Protein AF-A0A8T0GIS7-F1 (afdb_monomer_lite)

pLDDT: mean 73.02, std 17.86, range [32.06, 92.75]

Secondary structure (DSSP, 8-state):
--HHHHHHHHHT---SS-TTTSHHHHHHHHHHHHHHHHHHHHHHHHTT-THHHHHHHHHHHHHT-HHHHHTTS-HHHHHHHHHHHHHTTSS-HHHHHHHHHHHHTHHHHHHHHHHHH-TT--TTTT--SS---THHHHHHHHHHHHHHHHGGGG-S-HHHHHHHHHHHHHHHHHHHHTTS--------------HHHHHHHHHHHHHTTSS-HHHHHHHHHHHHHS----

Radius of gyration: 24.94 Å; chains: 1; bounding box: 73×34×62 Å

Structure (mmCIF, N/CA/C/O backbone):
data_AF-A0A8T0GIS7-F1
#
_entry.id   AF-A0A8T0GIS7-F1
#
loop_
_atom_site.group_PDB
_atom_site.id
_atom_site.type_symbol
_atom_site.label_atom_id
_atom_site.label_alt_id
_atom_site.label_comp_id
_atom_site.label_asym_id
_atom_site.label_entity_id
_atom_site.label_seq_id
_atom_site.pdbx_PDB_ins_code
_atom_site.Cartn_x
_atom_site.Cartn_y
_atom_site.Cartn_z
_atom_site.occupancy
_atom_site.B_iso_or_equiv
_atom_site.auth_seq_id
_atom_site.auth_comp_id
_atom_site.auth_asym_id
_atom_site.auth_atom_id
_atom_site.pdbx_PDB_model_num
ATOM 1 N N . MET A 1 1 ? -18.743 18.081 17.706 1.00 39.28 1 MET A N 1
ATOM 2 C CA . MET A 1 1 ? -18.556 17.901 19.165 1.00 39.28 1 MET A CA 1
ATOM 3 C C . MET A 1 1 ? -17.863 16.583 19.491 1.00 39.28 1 MET A C 1
ATOM 5 O O . MET A 1 1 ? -16.874 16.630 20.195 1.00 39.28 1 MET A O 1
ATOM 9 N N . LEU A 1 2 ? -18.280 15.437 18.939 1.00 45.34 2 LEU A N 1
ATOM 10 C CA . LEU A 1 2 ? -17.607 14.148 19.190 1.00 45.34 2 LEU A CA 1
ATOM 11 C C . LEU A 1 2 ? -16.234 13.984 18.500 1.00 45.34 2 LEU A C 1
ATOM 13 O O . LEU A 1 2 ? -15.362 13.344 19.073 1.00 45.34 2 LEU A O 1
ATOM 17 N N . SER A 1 3 ? -15.987 14.623 17.348 1.00 47.34 3 SER A N 1
ATOM 18 C CA . SER A 1 3 ? -14.642 14.677 16.734 1.00 47.34 3 SER A CA 1
ATOM 19 C C . SER A 1 3 ? -13.613 15.367 17.639 1.00 47.34 3 SER A C 1
ATOM 21 O O . SER A 1 3 ? -12.470 14.941 17.729 1.00 47.34 3 SER A O 1
ATOM 23 N N . LEU A 1 4 ? -14.035 16.383 18.401 1.00 50.00 4 LEU A N 1
ATOM 24 C CA . LEU A 1 4 ? -13.202 17.043 19.414 1.00 50.00 4 LEU A CA 1
ATOM 25 C C . LEU A 1 4 ? -12.969 16.175 20.659 1.00 50.00 4 LEU A C 1
ATOM 27 O O . LEU A 1 4 ? -12.029 16.443 21.396 1.00 50.00 4 LEU A O 1
ATOM 31 N N . VAL A 1 5 ? -13.802 15.156 20.895 1.00 54.91 5 VAL A N 1
ATOM 32 C CA . VAL A 1 5 ? -13.650 14.210 22.013 1.00 54.91 5 VAL A CA 1
ATOM 33 C C . VAL A 1 5 ? -12.774 13.027 21.609 1.00 54.91 5 VAL A C 1
ATOM 35 O O . VAL A 1 5 ? -11.975 12.571 22.414 1.00 54.91 5 VAL A O 1
ATOM 38 N N . LEU A 1 6 ? -12.875 12.547 20.368 1.00 55.28 6 LEU A N 1
ATOM 39 C CA . LEU A 1 6 ? -12.078 11.415 19.891 1.00 55.28 6 LEU A CA 1
ATOM 40 C C . LEU A 1 6 ? -10.635 11.810 19.578 1.00 55.28 6 LEU A C 1
ATOM 42 O O . LEU A 1 6 ? -9.723 11.072 19.926 1.00 55.28 6 LEU A O 1
ATOM 46 N N . ARG A 1 7 ? -10.393 12.993 19.006 1.00 54.97 7 ARG A N 1
ATOM 47 C CA . ARG A 1 7 ? -9.035 13.460 18.687 1.00 54.97 7 ARG A CA 1
ATOM 48 C C . ARG A 1 7 ? -8.057 13.432 19.880 1.00 54.97 7 ARG A C 1
ATOM 50 O O . ARG A 1 7 ? -6.960 12.905 19.708 1.00 54.97 7 ARG A O 1
ATOM 57 N N . PRO A 1 8 ? -8.416 13.918 21.088 1.00 54.00 8 PRO A N 1
ATOM 58 C CA . PRO A 1 8 ? -7.563 13.766 22.264 1.00 54.00 8 PRO A CA 1
ATOM 59 C C . PRO A 1 8 ? -7.497 12.320 22.770 1.00 54.00 8 PRO A C 1
ATOM 61 O O . PRO A 1 8 ? -6.468 11.949 23.307 1.00 54.00 8 PRO A O 1
ATOM 64 N N . GLN A 1 9 ? -8.519 11.481 22.567 1.00 55.81 9 GLN A N 1
ATOM 65 C CA . GLN A 1 9 ? -8.449 10.048 22.906 1.00 55.81 9 GLN A CA 1
ATOM 66 C C . GLN A 1 9 ? -7.512 9.269 21.976 1.00 55.81 9 GLN A C 1
ATOM 68 O O . GLN A 1 9 ? -6.970 8.252 22.373 1.00 55.81 9 GLN A O 1
ATOM 73 N N . PHE A 1 10 ? -7.287 9.737 20.750 1.00 54.12 10 PHE A N 1
ATOM 74 C CA . PHE A 1 10 ? -6.214 9.212 19.909 1.00 54.12 10 PHE A CA 1
ATOM 75 C C . PHE A 1 10 ? -4.863 9.806 20.344 1.00 54.12 10 PHE A C 1
ATOM 77 O O . PHE A 1 10 ? -3.939 9.069 20.659 1.00 54.12 10 PHE A O 1
ATOM 84 N N . SER A 1 11 ? -4.760 11.129 20.512 1.00 50.53 11 SER A N 1
ATOM 85 C CA . SER A 1 11 ? -3.494 11.803 20.848 1.00 50.53 11 SER A CA 1
ATOM 86 C C . SER A 1 11 ? -2.940 11.532 22.259 1.00 50.53 11 SER A C 1
ATOM 88 O O . SER A 1 11 ? -1.726 11.603 22.434 1.00 50.53 11 SER A O 1
ATOM 90 N N . GLN A 1 12 ? -3.780 11.263 23.265 1.00 43.78 12 GLN A N 1
ATOM 91 C CA . GLN A 1 12 ? -3.353 11.089 24.663 1.00 43.78 12 GLN A CA 1
ATOM 92 C C . GLN A 1 12 ? -3.083 9.647 25.064 1.00 43.78 12 GLN A C 1
ATOM 94 O O . GLN A 1 12 ? -2.554 9.420 26.153 1.00 43.78 12 GLN A O 1
ATOM 99 N N . VAL A 1 13 ? -3.403 8.669 24.220 1.00 47.00 13 VAL A N 1
ATOM 100 C CA . VAL A 1 13 ? -3.067 7.293 24.561 1.00 47.00 13 VAL A CA 1
ATOM 101 C C . VAL A 1 13 ? -1.612 7.054 24.178 1.00 47.00 13 VAL A C 1
ATOM 103 O O . VAL A 1 13 ? -1.274 6.553 23.106 1.00 47.00 13 VAL A O 1
ATOM 106 N N . GLN A 1 14 ? -0.727 7.432 25.099 1.00 38.38 14 GLN A N 1
ATOM 107 C CA . GLN A 1 14 ? 0.529 6.724 25.271 1.00 38.38 14 GLN A CA 1
ATOM 108 C C . GLN A 1 14 ? 0.148 5.289 25.649 1.00 38.38 14 GLN A C 1
ATOM 110 O O . GLN A 1 14 ? -0.092 4.984 26.813 1.00 38.38 14 GLN A O 1
ATOM 115 N N . PHE A 1 15 ? 0.002 4.419 24.642 1.00 47.41 15 PHE A N 1
ATOM 116 C CA . PHE A 1 15 ? -0.248 2.982 24.802 1.00 47.41 15 PHE A CA 1
ATOM 117 C C . PHE A 1 15 ? 1.016 2.294 25.330 1.00 47.41 15 PHE A C 1
ATOM 119 O O . PHE A 1 15 ? 1.561 1.375 24.728 1.00 47.41 15 PHE A O 1
ATOM 126 N N . THR A 1 16 ? 1.514 2.753 26.467 1.00 37.66 16 THR A N 1
ATOM 127 C CA . THR A 1 16 ? 2.411 1.977 27.298 1.00 37.66 16 THR A CA 1
ATOM 128 C C . THR A 1 16 ? 1.514 1.291 28.318 1.00 37.66 16 THR A C 1
ATOM 130 O O . THR A 1 16 ? 0.965 1.950 29.193 1.00 37.66 16 THR A O 1
ATOM 133 N N . THR A 1 17 ? 1.360 -0.028 28.194 1.00 39.03 17 THR A N 1
ATOM 134 C CA . THR A 1 17 ? 0.930 -0.981 29.246 1.00 39.03 17 THR A CA 1
ATOM 135 C C . THR A 1 17 ? -0.551 -1.331 29.490 1.00 39.03 17 THR A C 1
ATOM 137 O O . THR A 1 17 ? -0.779 -2.263 30.252 1.00 39.03 17 THR A O 1
ATOM 140 N N . GLU A 1 18 ? -1.553 -0.764 28.803 1.00 45.09 18 GLU A N 1
ATOM 141 C CA . GLU A 1 18 ? -2.972 -1.178 28.989 1.00 45.09 18 GLU A CA 1
ATOM 142 C C . GLU A 1 18 ? -3.661 -1.676 27.701 1.00 45.09 18 GLU A C 1
ATOM 144 O O . GLU A 1 18 ? -4.722 -1.204 27.291 1.00 45.09 18 GLU A O 1
ATOM 149 N N . GLU A 1 19 ? -3.051 -2.657 27.037 1.00 50.19 19 GLU A N 1
ATOM 150 C CA . GLU A 1 19 ? -3.545 -3.242 25.780 1.00 50.19 19 GLU A CA 1
ATOM 151 C C . GLU A 1 19 ? -4.910 -3.962 25.927 1.00 50.19 19 GLU A C 1
ATOM 153 O O . GLU A 1 19 ? -5.703 -3.993 24.984 1.00 50.19 19 GLU A O 1
ATOM 158 N N . GLU A 1 20 ? -5.243 -4.466 27.122 1.00 51.09 20 GLU A N 1
ATOM 159 C CA . GLU A 1 20 ? -6.499 -5.192 27.388 1.00 51.09 20 GLU A CA 1
ATOM 160 C C . GLU A 1 20 ? -7.691 -4.295 27.774 1.00 51.09 20 GLU A C 1
ATOM 162 O O . GLU A 1 20 ? -8.841 -4.671 27.539 1.00 51.09 20 GLU A O 1
ATOM 167 N N . ALA A 1 21 ? -7.463 -3.101 28.333 1.00 56.12 21 ALA A N 1
ATOM 168 C CA . ALA A 1 21 ? -8.540 -2.315 28.950 1.00 56.12 21 ALA A CA 1
ATOM 169 C C . ALA A 1 21 ? -9.390 -1.518 27.940 1.00 56.12 21 ALA A C 1
ATOM 171 O O . ALA A 1 21 ? -10.585 -1.302 28.156 1.00 56.12 21 ALA A O 1
ATOM 172 N N . ILE A 1 22 ? -8.802 -1.097 26.814 1.00 64.44 22 ILE A N 1
ATOM 173 C CA . ILE A 1 22 ? -9.449 -0.172 25.861 1.00 64.44 22 ILE A CA 1
ATOM 174 C C . ILE A 1 22 ? -10.103 -0.923 24.682 1.00 64.44 22 ILE A C 1
ATOM 176 O O . ILE A 1 22 ? -11.054 -0.432 24.069 1.00 64.44 22 ILE A O 1
ATOM 180 N N . ALA A 1 23 ? -9.681 -2.161 24.405 1.00 65.19 23 ALA A N 1
ATOM 181 C CA . ALA A 1 23 ? -10.292 -3.038 23.401 1.00 65.19 23 ALA A CA 1
ATOM 182 C C . ALA A 1 23 ? -11.835 -3.173 23.509 1.00 65.19 23 ALA A C 1
ATOM 184 O O . ALA A 1 23 ? -12.509 -3.041 22.479 1.00 65.19 23 ALA A O 1
ATOM 185 N N . PRO A 1 24 ? -12.445 -3.366 24.702 1.00 71.12 24 PRO A N 1
ATOM 186 C CA . PRO A 1 24 ? -13.903 -3.447 24.825 1.00 71.12 24 PRO A CA 1
ATOM 187 C C . PRO A 1 24 ? -14.622 -2.109 24.576 1.00 71.12 24 PRO A C 1
ATOM 189 O O . PRO A 1 24 ? -15.791 -2.098 24.187 1.00 71.12 24 PRO A O 1
ATOM 192 N N . LEU A 1 25 ? -13.950 -0.970 24.775 1.00 78.94 25 LEU A N 1
ATOM 193 C CA . LEU A 1 25 ? -14.522 0.345 24.468 1.00 78.94 25 LEU A CA 1
ATOM 194 C C . LEU A 1 25 ? -14.581 0.569 22.958 1.00 78.94 25 LEU A C 1
ATOM 196 O O . LEU A 1 25 ? -15.617 0.994 22.444 1.00 78.94 25 LEU A O 1
ATOM 200 N N . TRP A 1 26 ? -13.513 0.215 22.240 1.00 81.00 26 TRP A N 1
ATOM 201 C CA . TRP A 1 26 ? -13.490 0.286 20.781 1.00 81.00 26 TRP A CA 1
ATOM 202 C C . TRP A 1 26 ? -14.532 -0.630 20.148 1.00 81.00 26 TRP A C 1
ATOM 204 O O . TRP A 1 26 ? -15.218 -0.210 19.219 1.00 81.00 26 TRP A O 1
ATOM 214 N N . SER A 1 27 ? -14.701 -1.854 20.660 1.00 81.50 27 SER A N 1
ATOM 215 C CA . SER A 1 27 ? -15.695 -2.791 20.121 1.00 81.50 27 SER A CA 1
ATOM 216 C C . SER A 1 27 ? -17.122 -2.288 20.337 1.00 81.50 27 SER A C 1
ATOM 218 O O . SER A 1 27 ? -17.949 -2.346 19.423 1.00 81.50 27 SER A O 1
ATOM 220 N N . LYS A 1 28 ? -17.395 -1.688 21.500 1.00 81.94 28 LYS A N 1
ATOM 221 C CA . LYS A 1 28 ? -18.682 -1.054 21.786 1.00 81.94 28 LYS A CA 1
ATOM 222 C C . LYS A 1 28 ? -18.928 0.163 20.893 1.00 81.94 28 LYS A C 1
ATOM 224 O O . LYS A 1 28 ? -20.008 0.271 20.316 1.00 81.94 28 LYS A O 1
ATOM 229 N N . LEU A 1 29 ? -17.937 1.038 20.712 1.00 81.50 29 LEU A N 1
ATOM 230 C CA . LEU A 1 29 ? -18.031 2.191 19.808 1.00 81.50 29 LEU A CA 1
ATOM 231 C C . LEU A 1 29 ? -18.246 1.770 18.351 1.00 81.50 29 LEU A C 1
ATOM 233 O O . LEU A 1 29 ? -19.095 2.345 17.673 1.00 81.50 29 LEU A O 1
ATOM 237 N N . TRP A 1 30 ? -17.546 0.732 17.893 1.00 84.75 30 TRP A N 1
ATOM 238 C CA . TRP A 1 30 ? -17.736 0.171 16.558 1.00 84.75 30 TRP A CA 1
ATOM 239 C C . TRP A 1 30 ? -19.154 -0.376 16.368 1.00 84.75 30 TRP A C 1
ATOM 241 O O . TRP A 1 30 ? -19.790 -0.098 15.356 1.00 84.75 30 TRP A O 1
ATOM 251 N N . SER A 1 31 ? -19.685 -1.095 17.365 1.00 86.00 31 SER A N 1
ATOM 252 C CA . SER A 1 31 ? -21.057 -1.618 17.319 1.00 86.00 31 SER A CA 1
ATOM 253 C C . SER A 1 31 ? -22.130 -0.521 17.320 1.00 86.00 31 SER A C 1
ATOM 255 O O . SER A 1 31 ? -23.203 -0.713 16.757 1.00 86.00 31 SER A O 1
ATOM 257 N N . LEU A 1 32 ? -21.838 0.631 17.934 1.00 87.69 32 LEU A N 1
ATOM 258 C CA . LEU A 1 32 ? -22.745 1.777 18.001 1.00 87.69 32 LEU A CA 1
ATOM 259 C C . LEU A 1 32 ? -22.726 2.593 16.705 1.00 87.69 32 LEU A C 1
ATOM 261 O O . LEU A 1 32 ? -23.784 2.986 16.217 1.00 87.69 32 LEU A O 1
ATOM 265 N N . ASN A 1 33 ? -21.535 2.897 16.177 1.00 85.56 33 ASN A N 1
ATOM 266 C CA . ASN A 1 33 ? -21.384 3.700 14.967 1.00 85.56 33 ASN A CA 1
ATOM 267 C C . ASN A 1 33 ? -20.031 3.467 14.266 1.00 85.56 33 ASN A C 1
ATOM 269 O O . ASN A 1 33 ? -19.095 4.266 14.379 1.00 85.56 33 ASN A O 1
ATOM 273 N N . ALA A 1 34 ? -19.943 2.376 13.502 1.00 86.38 34 ALA A N 1
ATOM 274 C CA . ALA A 1 34 ? -18.757 2.031 12.720 1.00 86.38 34 ALA A CA 1
ATOM 275 C C . ALA A 1 34 ? -18.414 3.077 11.643 1.00 86.38 34 ALA A C 1
ATOM 277 O O . ALA A 1 34 ? -17.239 3.351 11.415 1.00 86.38 34 ALA A O 1
ATOM 278 N N . GLU A 1 35 ? -19.413 3.688 10.993 1.00 85.44 35 GLU A N 1
ATOM 279 C CA . GLU A 1 35 ? -19.177 4.703 9.953 1.00 85.44 35 GLU A CA 1
ATOM 280 C C . GLU A 1 35 ? -18.473 5.934 10.514 1.00 85.44 35 GLU A C 1
ATOM 282 O O . GLU A 1 35 ? -17.509 6.425 9.929 1.00 85.44 35 GLU A O 1
ATOM 287 N N . MET A 1 36 ? -18.898 6.397 11.689 1.00 82.62 36 MET A N 1
ATOM 288 C CA . MET A 1 36 ? -18.258 7.528 12.347 1.00 82.62 36 MET A CA 1
ATOM 289 C C . MET A 1 36 ? -16.814 7.215 12.745 1.00 82.62 36 MET A C 1
ATOM 291 O O . MET A 1 36 ? -15.935 8.050 12.529 1.00 82.62 36 MET A O 1
ATOM 295 N N . LEU A 1 37 ? -16.557 6.024 13.301 1.00 84.81 37 LEU A N 1
ATOM 296 C CA . LEU A 1 37 ? -15.200 5.650 13.696 1.00 84.81 37 LEU A CA 1
ATOM 297 C C . LEU A 1 37 ? -14.284 5.518 12.476 1.00 84.81 37 LEU A C 1
ATOM 299 O O . LEU A 1 37 ? -13.167 6.025 12.509 1.00 84.81 37 LEU A O 1
ATOM 303 N N . LYS A 1 38 ? -14.772 4.915 11.382 1.00 86.75 38 LYS A N 1
ATOM 304 C CA . LYS A 1 38 ? -14.048 4.870 10.105 1.00 86.75 38 LYS A CA 1
ATOM 305 C C . LYS A 1 38 ? -13.705 6.271 9.620 1.00 86.75 38 LYS A C 1
ATOM 307 O O . LYS A 1 38 ? -12.540 6.544 9.361 1.00 86.75 38 LYS A O 1
ATOM 312 N N . MET A 1 39 ? -14.686 7.169 9.548 1.00 85.69 39 MET A N 1
ATOM 313 C CA . MET A 1 39 ? -14.460 8.546 9.102 1.00 85.69 39 MET A CA 1
ATOM 314 C C . MET A 1 39 ? -13.411 9.268 9.954 1.00 85.69 39 MET A C 1
ATOM 316 O O . MET A 1 39 ? -12.551 9.948 9.400 1.00 85.69 39 MET A O 1
ATOM 320 N N . GLU A 1 40 ? -13.435 9.094 11.278 1.00 84.19 40 GLU A N 1
ATOM 321 C CA . GLU A 1 40 ? -12.431 9.696 12.162 1.00 84.19 40 GLU A CA 1
ATOM 322 C C . GLU A 1 40 ? -11.042 9.078 11.950 1.00 84.19 40 GLU A C 1
ATOM 324 O O . GLU A 1 40 ? -10.063 9.811 11.849 1.00 84.19 40 GLU A O 1
ATOM 329 N N . MET A 1 41 ? -10.945 7.753 11.790 1.00 85.44 41 MET A N 1
ATOM 330 C CA . MET A 1 41 ? -9.690 7.073 11.448 1.00 85.44 41 MET A CA 1
ATOM 331 C C . MET A 1 41 ? -9.106 7.590 10.128 1.00 85.44 41 MET A C 1
ATOM 333 O O . MET A 1 41 ? -7.920 7.908 10.066 1.00 85.44 41 MET A O 1
ATOM 337 N N . VAL A 1 42 ? -9.931 7.724 9.083 1.00 86.81 42 VAL A N 1
ATOM 338 C CA . VAL A 1 42 ? -9.497 8.279 7.791 1.00 86.81 42 VAL A CA 1
ATOM 339 C C . VAL A 1 42 ? -9.055 9.735 7.947 1.00 86.81 42 VAL A C 1
ATOM 341 O O . VAL A 1 42 ? -8.024 10.120 7.396 1.00 86.81 42 VAL A O 1
ATOM 344 N N . ASN A 1 43 ? -9.790 10.542 8.713 1.00 86.50 43 ASN A N 1
ATOM 345 C CA . ASN A 1 43 ? -9.454 11.942 8.969 1.00 86.50 43 ASN A CA 1
ATOM 346 C C . ASN A 1 43 ? -8.116 12.085 9.713 1.00 86.50 43 ASN A C 1
ATOM 348 O O . ASN A 1 43 ? -7.290 12.918 9.345 1.00 86.50 43 ASN A O 1
ATOM 352 N N . LEU A 1 44 ? -7.867 11.235 10.712 1.00 83.94 44 LEU A N 1
ATOM 353 C CA . LEU A 1 44 ? -6.604 11.195 11.447 1.00 83.94 44 LEU A CA 1
ATOM 354 C C . LEU A 1 44 ? -5.435 10.777 10.553 1.00 83.94 44 LEU A C 1
ATOM 356 O O . LEU A 1 44 ? -4.411 11.447 10.570 1.00 83.94 44 LEU A O 1
ATOM 360 N N . LEU A 1 45 ? -5.598 9.747 9.720 1.00 84.31 45 LEU A N 1
ATOM 361 C CA . LEU A 1 45 ? -4.561 9.310 8.772 1.00 84.31 45 LEU A CA 1
ATOM 362 C C . LEU A 1 45 ? -4.303 10.322 7.646 1.00 84.31 45 LEU A C 1
ATOM 364 O O . LEU A 1 45 ? -3.219 10.346 7.060 1.00 84.31 45 LEU A O 1
ATOM 368 N N . SER A 1 46 ? -5.308 11.142 7.331 1.00 84.44 46 SER A N 1
ATOM 369 C CA . SER A 1 46 ? -5.201 12.232 6.355 1.00 84.44 46 SER A CA 1
ATOM 370 C C . SER A 1 46 ? -4.572 13.487 6.956 1.00 84.44 46 SER A C 1
ATOM 372 O O . SER A 1 46 ? -3.969 14.282 6.235 1.00 84.44 46 SER A O 1
ATOM 374 N N . SER A 1 47 ? -4.691 13.680 8.272 1.00 76.38 47 SER A N 1
ATOM 375 C CA . SER A 1 47 ? -3.861 14.644 8.978 1.00 76.38 47 SER A CA 1
ATOM 376 C C . SER A 1 47 ? -2.433 14.111 8.936 1.00 76.38 47 SER A C 1
ATOM 378 O O . SER A 1 47 ? -2.207 12.941 9.216 1.00 76.38 47 SER A O 1
ATOM 380 N N . ASN A 1 48 ? -1.465 14.925 8.524 1.00 69.31 48 ASN A N 1
ATOM 381 C CA . ASN A 1 48 ? -0.071 14.513 8.304 1.00 69.31 48 ASN A CA 1
ATOM 382 C C . ASN A 1 48 ? 0.675 14.142 9.616 1.00 69.31 48 ASN A C 1
ATOM 384 O O . ASN A 1 48 ? 1.891 14.286 9.714 1.00 69.31 48 ASN A O 1
ATOM 388 N N . ASP A 1 49 ? -0.073 13.729 10.641 1.00 75.12 49 ASP A N 1
ATOM 389 C CA . ASP A 1 49 ? 0.371 13.216 11.921 1.00 75.12 49 ASP A CA 1
ATOM 390 C C . ASP A 1 49 ? 0.802 11.759 11.756 1.00 75.12 49 ASP A C 1
ATOM 392 O O . ASP A 1 49 ? 0.006 10.851 11.511 1.00 75.12 49 ASP A O 1
ATOM 396 N N . ARG A 1 50 ? 2.104 11.536 11.899 1.00 71.12 50 ARG A N 1
ATOM 397 C CA . ARG A 1 50 ? 2.694 10.208 11.757 1.00 71.12 50 ARG A CA 1
ATOM 398 C C . ARG A 1 50 ? 2.204 9.260 12.858 1.00 71.12 50 ARG A C 1
ATOM 400 O O . ARG A 1 50 ? 1.982 8.083 12.583 1.00 71.12 50 ARG A O 1
ATOM 407 N N . SER A 1 51 ? 1.952 9.767 14.071 1.00 74.56 51 SER A N 1
ATOM 408 C CA . SER A 1 51 ? 1.580 8.942 15.233 1.00 74.56 51 SER A CA 1
ATOM 409 C C . SER A 1 51 ? 0.213 8.274 15.063 1.00 74.56 51 SER A C 1
ATOM 411 O O . SER A 1 51 ? -0.014 7.168 15.568 1.00 74.56 51 SER A O 1
ATOM 413 N N . ALA A 1 52 ? -0.650 8.877 14.239 1.00 80.06 52 ALA A N 1
ATOM 414 C CA . ALA A 1 52 ? -1.965 8.355 13.898 1.00 80.06 52 ALA A CA 1
ATOM 415 C C . ALA A 1 52 ? -1.904 6.972 13.227 1.00 80.06 52 ALA A C 1
ATOM 417 O O . ALA A 1 52 ? -2.760 6.130 13.496 1.00 80.06 52 ALA A O 1
ATOM 418 N N . TYR A 1 53 ? -0.883 6.687 12.407 1.00 82.12 53 TYR A N 1
ATOM 419 C CA . TYR A 1 53 ? -0.756 5.397 11.711 1.00 82.12 53 TYR A CA 1
ATOM 420 C C . TYR A 1 53 ? -0.619 4.232 12.696 1.00 82.12 53 TYR A C 1
ATOM 422 O O . TYR A 1 53 ? -1.286 3.207 12.549 1.00 82.12 53 TYR A O 1
ATOM 430 N N . GLY A 1 54 ? 0.202 4.400 13.736 1.00 80.69 54 GLY A N 1
ATOM 431 C CA . GLY A 1 54 ? 0.390 3.382 14.769 1.00 80.69 54 GLY A CA 1
ATOM 432 C C . GLY A 1 54 ? -0.871 3.147 15.599 1.00 80.69 54 GLY A C 1
ATOM 433 O O . GLY A 1 54 ? -1.265 1.998 15.801 1.00 80.69 54 GLY A O 1
ATOM 434 N N . GLN A 1 55 ? -1.521 4.230 16.024 1.00 80.56 55 GLN A N 1
ATOM 435 C CA . GLN A 1 55 ? -2.719 4.181 16.862 1.00 80.56 55 GLN A CA 1
ATOM 436 C C . GLN A 1 55 ? -3.911 3.573 16.120 1.00 80.56 55 GLN A C 1
ATOM 438 O O . GLN A 1 55 ? -4.564 2.656 16.619 1.00 80.56 55 GLN A O 1
ATOM 443 N N . VAL A 1 56 ? -4.172 4.032 14.893 1.00 84.81 56 VAL A N 1
ATOM 444 C CA . VAL A 1 56 ? -5.273 3.514 14.072 1.00 84.81 56 VAL A CA 1
ATOM 445 C C . VAL A 1 56 ? -5.049 2.038 13.746 1.00 84.81 56 VAL A C 1
ATOM 447 O O . VAL A 1 56 ? -5.989 1.248 13.824 1.00 84.81 56 VAL A O 1
ATOM 450 N N . LEU A 1 57 ? -3.808 1.626 13.465 1.00 84.69 57 LEU A N 1
ATOM 451 C CA . LEU A 1 57 ? -3.484 0.219 13.231 1.00 84.69 57 LEU A CA 1
ATOM 452 C C . LEU A 1 57 ? -3.773 -0.660 14.455 1.00 84.69 57 LEU A C 1
ATOM 454 O O . LEU A 1 57 ? -4.320 -1.752 14.299 1.00 84.69 57 LEU A O 1
ATOM 458 N N . GLN A 1 58 ? -3.461 -0.189 15.663 1.00 81.00 58 GLN A N 1
ATOM 459 C CA . GLN A 1 58 ? -3.760 -0.918 16.897 1.00 81.00 58 GLN A CA 1
ATOM 460 C C . GLN A 1 58 ? -5.269 -1.126 17.082 1.00 81.00 58 GLN A C 1
ATOM 462 O O . GLN A 1 58 ? -5.711 -2.249 17.334 1.00 81.00 58 GLN A O 1
ATOM 467 N N . VAL A 1 59 ? -6.073 -0.079 16.873 1.00 83.25 59 VAL A N 1
ATOM 468 C CA . VAL A 1 59 ? -7.539 -0.183 16.951 1.00 83.25 59 VAL A CA 1
ATOM 469 C C . VAL A 1 59 ? -8.076 -1.140 15.879 1.00 83.25 59 VAL A C 1
ATOM 471 O O . VAL A 1 59 ? -8.882 -2.022 16.181 1.00 83.25 59 VAL A O 1
ATOM 474 N N . CYS A 1 60 ? -7.584 -1.043 14.640 1.00 86.19 60 CYS A N 1
ATOM 475 C CA . CYS A 1 60 ? -7.966 -1.940 13.546 1.00 86.19 60 CYS A CA 1
ATOM 476 C C . CYS A 1 60 ? -7.651 -3.415 13.837 1.00 86.19 60 CYS A C 1
ATOM 478 O O . CYS A 1 60 ? -8.450 -4.282 13.472 1.00 86.19 60 CYS A O 1
ATOM 480 N N . ARG A 1 61 ? -6.520 -3.711 14.497 1.00 82.56 61 ARG A N 1
ATOM 481 C CA . ARG A 1 61 ? -6.150 -5.070 14.930 1.00 82.56 61 ARG A CA 1
ATOM 482 C C . ARG A 1 61 ? -7.101 -5.603 15.993 1.00 82.56 61 ARG A C 1
ATOM 484 O O . ARG A 1 61 ? -7.629 -6.699 15.821 1.00 82.56 61 ARG A O 1
ATOM 491 N N . GLY A 1 62 ? -7.352 -4.820 17.046 1.00 80.06 62 GLY A N 1
ATOM 492 C CA . GLY A 1 62 ? -8.252 -5.214 18.136 1.00 80.06 62 GLY A CA 1
ATOM 493 C C . GLY A 1 62 ? -9.674 -5.500 17.647 1.00 80.06 62 GLY A C 1
ATOM 494 O O . GLY A 1 62 ? -10.320 -6.439 18.103 1.00 80.06 62 GLY A O 1
ATOM 495 N N . LEU A 1 63 ? -10.136 -4.737 16.655 1.00 82.50 63 LEU A N 1
ATOM 496 C CA . LEU A 1 63 ? -11.455 -4.902 16.047 1.00 82.50 63 LEU A CA 1
ATOM 497 C C . LEU A 1 63 ? -11.498 -5.929 14.903 1.00 82.50 63 LEU A C 1
ATOM 499 O O . LEU A 1 63 ? -12.586 -6.340 14.510 1.00 82.50 63 LEU A O 1
ATOM 503 N N . LYS A 1 64 ? -10.346 -6.348 14.360 1.00 85.00 64 LYS A N 1
ATOM 504 C CA . LYS A 1 64 ? -10.228 -7.168 13.135 1.00 85.00 64 LYS A CA 1
ATOM 505 C C . LYS A 1 64 ? -10.931 -6.549 11.914 1.00 85.00 64 LYS A C 1
ATOM 507 O O . LYS A 1 64 ? -11.488 -7.259 11.082 1.00 85.00 64 LYS A O 1
ATOM 512 N N . VAL A 1 65 ? -10.882 -5.221 11.788 1.00 86.94 65 VAL A N 1
ATOM 513 C CA . VAL A 1 65 ? -11.568 -4.447 10.724 1.00 86.94 65 VAL A CA 1
ATOM 514 C C . VAL A 1 65 ? -10.609 -3.772 9.745 1.00 86.94 65 VAL A C 1
ATOM 516 O O . VAL A 1 65 ? -11.027 -2.919 8.967 1.00 86.94 65 VAL A O 1
ATOM 519 N N . LEU A 1 66 ? -9.326 -4.150 9.760 1.00 87.81 66 LEU A N 1
ATOM 520 C CA . LEU A 1 66 ? -8.276 -3.516 8.954 1.00 87.81 66 LEU A CA 1
ATOM 521 C C . LEU A 1 66 ? -8.652 -3.397 7.467 1.00 87.81 66 LEU A C 1
ATOM 523 O O . LEU A 1 66 ? -8.567 -2.311 6.902 1.00 87.81 66 LEU A O 1
ATOM 527 N N . HIS A 1 67 ? -9.129 -4.485 6.859 1.00 88.00 67 HIS A N 1
ATOM 528 C CA . HIS A 1 67 ? -9.525 -4.499 5.447 1.00 88.00 67 HIS A CA 1
ATOM 529 C C . HIS A 1 67 ? -10.752 -3.616 5.171 1.00 88.00 67 HIS A C 1
ATOM 531 O O . HIS A 1 67 ? -10.810 -2.909 4.169 1.00 88.00 67 HIS A O 1
ATOM 537 N N . THR A 1 68 ? -11.728 -3.608 6.082 1.00 87.06 68 THR A N 1
ATOM 538 C CA . THR A 1 68 ? -12.920 -2.750 5.986 1.00 87.06 68 THR A CA 1
ATOM 539 C C . THR A 1 68 ? -12.545 -1.272 6.018 1.00 87.06 68 THR A C 1
ATOM 541 O O . THR A 1 68 ? -13.138 -0.457 5.316 1.00 87.06 68 THR A O 1
ATOM 544 N N . VAL A 1 69 ? -11.560 -0.931 6.847 1.00 87.38 69 VAL A N 1
ATOM 545 C CA . VAL A 1 69 ? -11.050 0.427 7.011 1.00 87.38 69 VAL A CA 1
ATOM 546 C C . VAL A 1 69 ? -10.240 0.845 5.777 1.00 87.38 69 VAL A C 1
ATOM 548 O O . VAL A 1 69 ? -10.505 1.917 5.236 1.00 87.38 69 VAL A O 1
ATOM 551 N N . LEU A 1 70 ? -9.358 -0.019 5.258 1.00 88.94 70 LEU A N 1
ATOM 552 C CA . LEU A 1 70 ? -8.596 0.219 4.020 1.00 88.94 70 LEU A CA 1
ATOM 553 C C . LEU A 1 70 ? -9.502 0.500 2.814 1.00 88.94 70 LEU A C 1
ATOM 555 O O . LEU A 1 70 ? -9.306 1.499 2.128 1.00 88.94 70 LEU A O 1
ATOM 559 N N . ASN A 1 71 ? -10.548 -0.305 2.620 1.00 87.31 71 ASN A N 1
ATOM 560 C CA . ASN A 1 71 ? -11.480 -0.157 1.494 1.00 87.31 71 ASN A CA 1
ATOM 561 C C . ASN A 1 71 ? -12.311 1.137 1.536 1.00 87.31 71 ASN A C 1
ATOM 563 O O . ASN A 1 71 ? -12.957 1.492 0.555 1.00 87.31 71 ASN A O 1
ATOM 567 N N . SER A 1 72 ? -12.354 1.820 2.683 1.00 84.44 72 SER A N 1
ATOM 568 C CA . SER A 1 72 ? -13.093 3.078 2.850 1.00 84.44 72 SER A CA 1
ATOM 569 C C . SER A 1 72 ? -12.237 4.326 2.618 1.00 84.44 72 SER A C 1
ATOM 571 O O . SER A 1 72 ? -12.748 5.445 2.660 1.00 84.44 72 SER A O 1
ATOM 573 N N . MET A 1 73 ? -10.933 4.152 2.390 1.00 86.94 73 MET A N 1
ATOM 574 C CA . MET A 1 73 ? -9.975 5.245 2.266 1.00 86.94 73 MET A CA 1
ATOM 575 C C . MET A 1 73 ? -9.733 5.648 0.809 1.00 86.94 73 MET A C 1
ATOM 577 O O . MET A 1 73 ? -9.767 4.809 -0.088 1.00 86.94 73 MET A O 1
ATOM 581 N N . PRO A 1 74 ? -9.366 6.917 0.559 1.00 88.06 74 PRO A N 1
ATOM 582 C CA . PRO A 1 74 ? -8.745 7.302 -0.702 1.00 88.06 74 PRO A CA 1
ATOM 583 C C . PRO A 1 74 ? -7.458 6.501 -0.944 1.00 88.06 74 PRO A C 1
ATOM 585 O O . PRO A 1 74 ? -6.649 6.343 -0.026 1.00 88.06 74 PRO A O 1
ATOM 588 N N . SER A 1 75 ? -7.221 6.073 -2.187 1.00 88.19 75 SER A N 1
ATOM 589 C CA . SER A 1 75 ? -6.143 5.141 -2.561 1.00 88.19 75 SER A CA 1
ATOM 590 C C . SER A 1 75 ? -4.761 5.518 -2.023 1.00 88.19 75 SER A C 1
ATOM 592 O O . SER A 1 75 ? -4.017 4.655 -1.571 1.00 88.19 75 SER A O 1
ATOM 594 N N . LYS A 1 76 ? -4.415 6.813 -2.012 1.00 88.00 76 LYS A N 1
ATOM 595 C CA . LYS A 1 76 ? -3.119 7.285 -1.500 1.00 88.00 76 LYS A CA 1
ATOM 596 C C . LYS A 1 76 ? -2.970 7.072 0.010 1.00 88.00 76 LYS A C 1
ATOM 598 O O . LYS A 1 76 ? -1.911 6.649 0.461 1.00 88.00 76 LYS A O 1
ATOM 603 N N . VAL A 1 77 ? -4.018 7.356 0.786 1.00 87.31 77 VAL A N 1
ATOM 604 C CA . VAL A 1 77 ? -4.021 7.164 2.247 1.00 87.31 77 VAL A CA 1
ATOM 605 C C . VAL A 1 77 ? -4.066 5.673 2.5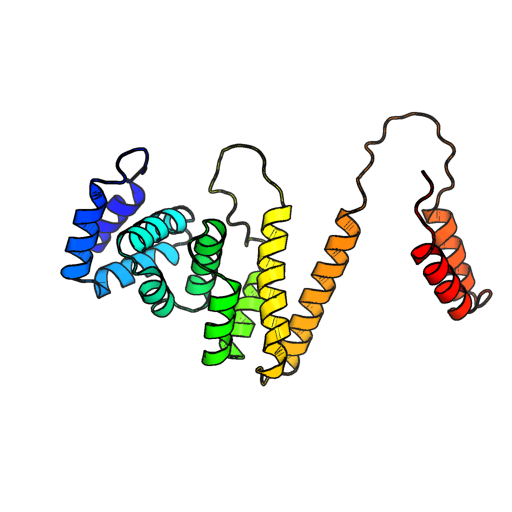74 1.00 87.31 77 VAL A C 1
ATOM 607 O O . VAL A 1 77 ? -3.299 5.214 3.418 1.00 87.31 77 VAL A O 1
ATOM 610 N N . ALA A 1 78 ? -4.890 4.914 1.842 1.00 90.94 78 ALA A N 1
ATOM 611 C CA . ALA A 1 78 ? -4.971 3.461 1.953 1.00 90.94 78 ALA A CA 1
ATOM 612 C C . ALA A 1 78 ? -3.600 2.810 1.734 1.00 90.94 78 ALA A C 1
ATOM 614 O O . ALA A 1 78 ? -3.163 2.014 2.556 1.00 90.94 78 ALA A O 1
ATOM 615 N N . LEU A 1 79 ? -2.881 3.212 0.681 1.00 90.38 79 LEU A N 1
ATOM 616 C CA . LEU A 1 79 ? -1.558 2.686 0.355 1.00 90.38 79 LEU A CA 1
ATOM 617 C C . LEU A 1 79 ? -0.520 3.000 1.445 1.00 90.38 79 LEU A C 1
ATOM 619 O O . LEU A 1 79 ? 0.193 2.100 1.888 1.00 90.38 79 LEU A O 1
ATOM 623 N N . LYS A 1 80 ? -0.466 4.248 1.938 1.00 87.81 80 LYS A N 1
ATOM 624 C CA . LYS A 1 80 ? 0.429 4.626 3.052 1.00 87.81 80 LYS A CA 1
ATOM 625 C C . LYS A 1 80 ? 0.134 3.805 4.312 1.00 87.81 80 LYS A C 1
ATOM 627 O O . LYS A 1 80 ? 1.052 3.334 4.984 1.00 87.81 80 LYS A O 1
ATOM 632 N N . PHE A 1 81 ? -1.145 3.595 4.615 1.00 88.06 81 PHE A N 1
ATOM 633 C CA . PHE A 1 81 ? -1.568 2.814 5.772 1.00 88.06 81 PHE A CA 1
ATOM 634 C C . PHE A 1 81 ? -1.303 1.310 5.600 1.00 88.06 81 PHE A C 1
ATOM 636 O O . PHE A 1 81 ? -0.816 0.674 6.533 1.00 88.06 81 PHE A O 1
ATOM 643 N N . ALA A 1 82 ? -1.530 0.751 4.409 1.00 89.44 82 ALA A N 1
ATOM 644 C CA . ALA A 1 82 ? -1.238 -0.640 4.067 1.00 89.44 82 ALA A CA 1
ATOM 645 C C . ALA A 1 82 ? 0.256 -0.958 4.201 1.00 89.44 82 ALA A C 1
ATOM 647 O O . ALA A 1 82 ? 0.621 -1.978 4.786 1.00 89.44 82 ALA A O 1
ATOM 648 N N . VAL A 1 83 ? 1.127 -0.053 3.747 1.00 87.19 83 VAL A N 1
ATOM 649 C CA . VAL A 1 83 ? 2.575 -0.184 3.947 1.00 87.19 83 VAL A CA 1
ATOM 650 C C . VAL A 1 83 ? 2.931 -0.184 5.435 1.00 87.19 83 VAL A C 1
ATOM 652 O O . VAL A 1 83 ? 3.660 -1.065 5.892 1.00 87.19 83 VAL A O 1
ATOM 655 N N . SER A 1 84 ? 2.382 0.755 6.214 1.00 83.25 84 SER A N 1
ATOM 656 C CA . SER A 1 84 ? 2.597 0.793 7.667 1.00 83.25 84 SER A CA 1
ATOM 657 C C . SER A 1 84 ? 2.130 -0.505 8.345 1.00 83.25 84 SER A C 1
ATOM 659 O O . SER A 1 84 ? 2.837 -1.070 9.181 1.00 83.25 84 SER A O 1
ATOM 661 N N . ALA A 1 85 ? 0.976 -1.038 7.934 1.00 84.94 85 ALA A N 1
ATOM 662 C CA . ALA A 1 85 ? 0.448 -2.308 8.419 1.00 84.94 85 ALA A CA 1
ATOM 663 C C . ALA A 1 85 ? 1.338 -3.504 8.043 1.00 84.94 85 ALA A C 1
ATOM 665 O O . ALA A 1 85 ? 1.522 -4.402 8.868 1.00 84.94 85 ALA A O 1
ATOM 666 N N . SER A 1 86 ? 1.914 -3.503 6.838 1.00 86.38 86 SER A N 1
ATOM 667 C CA . SER A 1 86 ? 2.833 -4.542 6.365 1.00 86.38 86 SER A CA 1
ATOM 668 C C . SER A 1 86 ? 4.139 -4.558 7.150 1.00 86.38 86 SER A C 1
ATOM 670 O O . SER A 1 86 ? 4.565 -5.628 7.576 1.00 86.38 86 SER A O 1
ATOM 672 N N . ARG A 1 87 ? 4.737 -3.387 7.426 1.00 79.50 87 ARG A N 1
ATOM 673 C CA . ARG A 1 87 ? 5.956 -3.283 8.257 1.00 79.50 87 ARG A CA 1
ATOM 674 C C . ARG A 1 87 ? 5.766 -3.912 9.630 1.00 79.50 87 ARG A C 1
ATOM 676 O O . ARG A 1 87 ? 6.660 -4.569 10.143 1.00 79.50 87 ARG A O 1
ATOM 683 N N . LYS A 1 88 ? 4.576 -3.747 10.214 1.00 78.06 88 LYS A N 1
ATOM 684 C CA . LYS A 1 88 ? 4.239 -4.337 11.514 1.00 78.06 88 LYS A CA 1
ATOM 685 C C . LYS A 1 88 ? 3.637 -5.751 11.422 1.00 78.06 88 LYS A C 1
ATOM 687 O O . LYS A 1 88 ? 3.041 -6.203 12.401 1.00 78.06 88 LYS A O 1
ATOM 692 N N . GLY A 1 89 ? 3.709 -6.419 10.265 1.00 80.12 89 GLY A N 1
ATOM 693 C CA . GLY A 1 89 ? 3.271 -7.808 10.069 1.00 80.12 89 GLY A CA 1
ATOM 694 C C . GLY A 1 89 ? 1.754 -8.044 10.109 1.00 80.12 89 GLY A C 1
ATOM 695 O O . GLY A 1 89 ? 1.312 -9.150 10.399 1.00 80.12 89 GLY A O 1
ATOM 696 N N . SER A 1 90 ? 0.926 -7.018 9.879 1.00 79.94 90 SER A N 1
ATOM 697 C CA . SER A 1 90 ? -0.550 -7.124 9.944 1.00 79.94 90 SER A CA 1
ATOM 698 C C . SER A 1 90 ? -1.247 -7.326 8.614 1.00 79.94 90 SER A C 1
ATOM 700 O O . SER A 1 90 ? -2.442 -7.614 8.595 1.00 79.94 90 SER A O 1
ATOM 702 N N . LEU A 1 91 ? -0.530 -7.120 7.517 1.00 86.56 91 LEU A N 1
ATOM 703 C CA . LEU A 1 91 ? -1.066 -7.186 6.170 1.00 86.56 91 LEU A CA 1
ATOM 704 C C . LEU A 1 91 ? 0.000 -7.783 5.257 1.00 86.56 91 LEU A C 1
ATOM 706 O O . LEU A 1 91 ? 1.167 -7.419 5.363 1.00 86.56 91 LEU A O 1
ATOM 710 N N . ASN A 1 92 ? -0.402 -8.671 4.352 1.00 88.00 92 ASN A N 1
ATOM 711 C CA . ASN A 1 92 ? 0.450 -9.063 3.237 1.00 88.00 92 ASN A CA 1
ATOM 712 C C . ASN A 1 92 ? 0.303 -8.002 2.137 1.00 88.00 92 ASN A C 1
ATOM 714 O O . ASN A 1 92 ? -0.720 -7.970 1.449 1.00 88.00 92 ASN A O 1
ATOM 718 N N . LEU A 1 93 ? 1.299 -7.119 2.021 1.00 87.62 93 LEU A N 1
ATOM 719 C CA . LEU A 1 93 ? 1.261 -6.001 1.081 1.00 87.62 93 LEU A CA 1
ATOM 720 C C . LEU A 1 93 ? 1.173 -6.467 -0.372 1.00 87.62 93 LEU A C 1
ATOM 722 O O . LEU A 1 93 ? 0.377 -5.907 -1.113 1.00 87.62 93 LEU A O 1
ATOM 726 N N . GLU A 1 94 ? 1.941 -7.485 -0.772 1.00 88.94 94 GLU A N 1
ATOM 727 C CA . GLU A 1 94 ? 1.951 -7.953 -2.163 1.00 88.94 94 GLU A CA 1
ATOM 728 C C . GLU A 1 94 ? 0.559 -8.421 -2.587 1.00 88.94 94 GLU A C 1
ATOM 730 O O . GLU A 1 94 ? 0.018 -7.946 -3.583 1.00 88.94 94 GLU A O 1
ATOM 735 N N . LYS A 1 95 ? -0.069 -9.267 -1.763 1.00 90.62 95 LYS A N 1
ATOM 736 C CA . LYS A 1 95 ? -1.409 -9.781 -2.046 1.00 90.62 95 LYS A CA 1
ATOM 737 C C . LYS A 1 95 ? -2.459 -8.666 -2.096 1.00 90.62 95 LYS A C 1
ATOM 739 O O . LYS A 1 95 ? -3.299 -8.651 -2.989 1.00 90.62 95 LYS A O 1
ATOM 744 N N . TRP A 1 96 ? -2.413 -7.729 -1.148 1.00 92.75 96 TRP A N 1
ATOM 745 C CA . TRP A 1 96 ? -3.355 -6.608 -1.118 1.00 92.75 96 TRP A CA 1
ATOM 746 C C . TRP A 1 96 ? -3.179 -5.678 -2.331 1.00 92.75 96 TRP A C 1
ATOM 748 O O . TRP A 1 96 ? -4.162 -5.248 -2.927 1.00 92.75 96 TRP A O 1
ATOM 758 N N . LEU A 1 97 ? -1.936 -5.412 -2.746 1.00 91.19 97 LEU A N 1
ATOM 759 C CA . LEU A 1 97 ? -1.646 -4.631 -3.950 1.00 91.19 97 LEU A CA 1
ATOM 760 C C . LEU A 1 97 ? -2.154 -5.321 -5.218 1.00 91.19 97 LEU A C 1
ATOM 762 O O . LEU A 1 97 ? -2.722 -4.651 -6.075 1.00 91.19 97 LEU A O 1
ATOM 766 N N . GLU A 1 98 ? -1.967 -6.636 -5.351 1.00 90.69 98 GLU A N 1
ATOM 767 C CA . GLU A 1 98 ? -2.488 -7.404 -6.489 1.00 90.69 98 GLU A CA 1
ATOM 768 C C . GLU A 1 98 ? -4.015 -7.288 -6.596 1.00 90.69 98 GLU A C 1
ATOM 770 O O . GLU A 1 98 ? -4.541 -7.028 -7.683 1.00 90.69 98 GLU A O 1
ATOM 775 N N . GLU A 1 99 ? -4.720 -7.425 -5.470 1.00 91.94 99 GLU A N 1
ATOM 776 C CA . GLU A 1 99 ? -6.175 -7.272 -5.395 1.00 91.94 99 GLU A CA 1
ATOM 777 C C . GLU A 1 99 ? -6.603 -5.857 -5.826 1.00 91.94 99 GLU A C 1
ATOM 779 O O . GLU A 1 99 ? -7.408 -5.715 -6.751 1.00 91.94 99 GLU A O 1
ATOM 784 N N . GLU A 1 100 ? -5.998 -4.807 -5.267 1.00 91.19 100 GLU A N 1
ATOM 785 C CA . GLU A 1 100 ? -6.333 -3.414 -5.599 1.00 91.19 100 GLU A CA 1
ATOM 786 C C . GLU A 1 100 ? -5.988 -3.033 -7.049 1.00 91.19 100 GLU A C 1
ATOM 788 O O . GLU A 1 100 ? -6.777 -2.364 -7.723 1.00 91.19 100 GLU A O 1
ATOM 793 N N . ILE A 1 101 ? -4.849 -3.491 -7.585 1.00 91.25 101 ILE A N 1
ATOM 794 C CA . ILE A 1 101 ? -4.471 -3.261 -8.990 1.00 91.25 101 ILE A CA 1
ATOM 795 C C . ILE A 1 101 ? -5.435 -3.991 -9.930 1.00 91.25 101 ILE A C 1
ATOM 797 O O . ILE A 1 101 ? -5.790 -3.455 -10.982 1.00 91.25 101 ILE A O 1
ATOM 801 N N . SER A 1 102 ? -5.909 -5.185 -9.566 1.00 90.25 102 SER A N 1
ATOM 802 C CA . SER A 1 102 ? -6.876 -5.919 -10.390 1.00 90.25 102 SER A CA 1
ATOM 803 C C . SER A 1 102 ? -8.221 -5.184 -10.522 1.00 90.25 102 SER A C 1
ATOM 805 O O . SER A 1 102 ? -8.841 -5.221 -11.591 1.00 90.25 102 SER A O 1
ATOM 807 N N . ILE A 1 103 ? -8.633 -4.466 -9.470 1.00 90.38 103 ILE A N 1
ATOM 808 C CA . ILE A 1 103 ? -9.894 -3.715 -9.401 1.00 90.38 103 ILE A CA 1
ATOM 809 C C . ILE A 1 103 ? -9.750 -2.337 -10.061 1.00 90.38 103 ILE A C 1
ATOM 811 O O . ILE A 1 103 ? -10.548 -1.970 -10.926 1.00 90.38 103 ILE A O 1
ATOM 815 N N . HIS A 1 104 ? -8.731 -1.570 -9.669 1.00 89.06 104 HIS A N 1
ATOM 816 C CA . HIS A 1 104 ? -8.587 -0.150 -10.006 1.00 89.06 104 HIS A CA 1
ATOM 817 C C . HIS A 1 104 ? -7.603 0.136 -11.155 1.00 89.06 104 HIS A C 1
ATOM 819 O O . HIS A 1 104 ? -7.585 1.256 -11.685 1.00 89.06 104 HIS A O 1
ATOM 825 N N . ARG A 1 105 ? -6.816 -0.865 -11.577 1.00 90.50 105 ARG A N 1
ATOM 826 C CA . ARG A 1 105 ? -5.897 -0.838 -12.731 1.00 90.50 105 ARG A CA 1
ATOM 827 C C . ARG A 1 105 ? -5.020 0.420 -12.763 1.00 90.50 105 ARG A C 1
ATOM 829 O O . ARG A 1 105 ? -4.360 0.749 -11.778 1.00 90.50 105 ARG A O 1
ATOM 836 N N . ASP A 1 106 ? -5.026 1.133 -13.889 1.00 89.31 106 ASP A N 1
ATOM 837 C CA . ASP A 1 106 ? -4.172 2.284 -14.193 1.00 89.31 106 ASP A CA 1
ATOM 838 C C . ASP A 1 106 ? -4.255 3.393 -13.130 1.00 89.31 106 ASP A C 1
ATOM 840 O O . ASP A 1 106 ? -3.239 4.007 -12.799 1.00 89.31 106 ASP A O 1
ATOM 844 N N . SER A 1 107 ? -5.444 3.630 -12.562 1.00 89.50 107 SER A N 1
ATOM 845 C CA . SER A 1 107 ? -5.653 4.687 -11.561 1.00 89.50 107 SER A CA 1
ATOM 846 C C . SER A 1 107 ? -4.878 4.429 -10.269 1.00 89.50 107 SER A C 1
ATOM 848 O O . SER A 1 107 ? -4.221 5.330 -9.750 1.00 89.50 107 SER A O 1
ATOM 850 N N . PHE A 1 108 ? -4.895 3.188 -9.785 1.00 91.38 108 PHE A N 1
ATOM 851 C CA . PHE A 1 108 ? -4.172 2.794 -8.583 1.00 91.38 108 PHE A CA 1
ATOM 852 C C . PHE A 1 108 ? -2.680 2.609 -8.866 1.00 91.38 108 PHE A C 1
ATOM 854 O O . PHE A 1 108 ? -1.852 3.081 -8.092 1.00 91.38 108 PHE A O 1
ATOM 861 N N . ALA A 1 109 ? -2.324 2.045 -10.026 1.00 90.44 109 ALA A N 1
ATOM 862 C CA . ALA A 1 109 ? -0.930 1.895 -10.440 1.00 90.44 109 ALA A CA 1
ATOM 863 C C . ALA A 1 109 ? -0.180 3.240 -10.488 1.00 90.44 109 ALA A C 1
ATOM 865 O O . ALA A 1 109 ? 0.964 3.330 -10.041 1.00 90.44 109 ALA A O 1
ATOM 866 N N . SER A 1 110 ? -0.837 4.308 -10.961 1.00 90.75 110 SER A N 1
ATOM 867 C CA . SER A 1 110 ? -0.266 5.660 -10.938 1.00 90.75 110 SER A CA 1
ATOM 868 C C . SER A 1 110 ? -0.035 6.179 -9.517 1.00 90.75 110 SER A C 1
ATOM 870 O O . SER A 1 110 ? 0.951 6.875 -9.280 1.00 90.75 110 SER A O 1
ATOM 872 N N . VAL A 1 111 ? -0.930 5.864 -8.574 1.00 90.75 111 VAL A N 1
ATOM 873 C CA . VAL A 1 111 ? -0.771 6.249 -7.164 1.00 90.75 111 VAL A CA 1
ATOM 874 C C . VAL A 1 111 ? 0.405 5.502 -6.542 1.00 90.75 111 VAL A C 1
ATOM 876 O O . VAL A 1 111 ? 1.225 6.133 -5.875 1.00 90.75 111 VAL A O 1
ATOM 879 N N . CYS A 1 112 ? 0.535 4.199 -6.801 1.00 90.31 112 CYS A N 1
ATOM 880 C CA . CYS A 1 112 ? 1.666 3.408 -6.324 1.00 90.31 112 CYS A CA 1
ATOM 881 C C . CYS A 1 112 ? 3.001 3.959 -6.828 1.00 90.31 112 CYS A C 1
ATOM 883 O O . CYS A 1 112 ? 3.892 4.191 -6.020 1.00 90.31 112 CYS A O 1
ATOM 885 N N . LEU A 1 113 ? 3.105 4.256 -8.127 1.00 88.94 113 LEU A N 1
ATOM 886 C CA . LEU A 1 113 ? 4.319 4.833 -8.702 1.00 88.94 113 LEU A CA 1
ATOM 887 C C . LEU A 1 113 ? 4.652 6.199 -8.083 1.00 88.94 113 LEU A C 1
ATOM 889 O O . LEU A 1 113 ? 5.793 6.436 -7.697 1.00 88.94 113 LEU A O 1
ATOM 893 N N . SER A 1 114 ? 3.646 7.067 -7.912 1.00 89.56 114 SER A N 1
ATOM 894 C CA . SER A 1 114 ? 3.850 8.377 -7.280 1.00 89.56 114 SER A CA 1
ATOM 895 C C . SER A 1 114 ? 4.354 8.268 -5.840 1.00 89.56 114 SER A C 1
ATOM 897 O O . SER A 1 114 ? 5.109 9.121 -5.388 1.00 89.56 114 SER A O 1
ATOM 899 N N . LEU A 1 115 ? 3.956 7.213 -5.119 1.00 85.38 115 LEU A N 1
ATOM 900 C CA . LEU A 1 115 ? 4.417 6.975 -3.759 1.00 85.38 115 LEU A CA 1
ATOM 901 C C . LEU A 1 115 ? 5.883 6.537 -3.732 1.00 85.38 115 LEU A C 1
ATOM 903 O O . LEU A 1 115 ? 6.628 6.988 -2.871 1.00 85.38 115 LEU A O 1
ATOM 907 N N . THR A 1 116 ? 6.296 5.692 -4.676 1.00 83.50 116 THR A N 1
ATOM 908 C CA . THR A 1 116 ? 7.692 5.262 -4.819 1.00 83.50 116 THR A CA 1
ATOM 909 C C . THR A 1 116 ? 8.621 6.433 -5.160 1.00 83.50 116 THR A C 1
ATOM 911 O O . THR A 1 116 ? 9.764 6.472 -4.721 1.00 83.50 116 THR A O 1
ATOM 914 N N . GLU A 1 117 ? 8.124 7.418 -5.910 1.00 81.25 117 GLU A N 1
ATOM 915 C CA . GLU A 1 117 ? 8.867 8.634 -6.265 1.00 81.25 117 GLU A CA 1
ATOM 916 C C . GLU A 1 117 ? 8.925 9.672 -5.119 1.00 81.25 117 GLU A C 1
ATOM 918 O O . GLU A 1 117 ? 9.764 10.581 -5.135 1.00 81.25 117 GLU A O 1
ATOM 923 N N . GLU A 1 118 ? 8.063 9.564 -4.099 1.00 79.69 118 GLU A N 1
ATOM 924 C CA . GLU A 1 118 ? 8.077 10.454 -2.933 1.00 79.69 118 GLU A CA 1
ATOM 925 C C . GLU A 1 118 ? 9.320 10.178 -2.058 1.00 79.69 118 GLU A C 1
ATOM 927 O O . GLU A 1 118 ? 9.304 9.318 -1.181 1.00 79.69 118 GLU A O 1
ATOM 932 N N . ARG A 1 119 ? 10.381 10.992 -2.214 1.00 56.22 119 ARG A N 1
ATOM 933 C CA . ARG A 1 119 ? 11.622 10.956 -1.393 1.00 56.22 119 ARG A CA 1
ATOM 934 C C . ARG A 1 119 ? 11.405 10.961 0.130 1.00 56.22 119 ARG A C 1
ATOM 936 O O . ARG A 1 119 ? 12.301 10.587 0.873 1.00 56.22 119 ARG A O 1
ATOM 943 N N . HIS A 1 120 ? 10.238 11.406 0.592 1.00 52.94 120 HIS A N 1
ATOM 944 C CA . HIS A 1 120 ? 9.859 11.492 2.006 1.00 52.94 120 HIS A CA 1
ATOM 945 C C . HIS A 1 120 ? 8.983 10.328 2.478 1.00 52.94 120 HIS A C 1
ATOM 947 O O . HIS A 1 120 ? 8.353 10.420 3.530 1.00 52.94 120 HIS A O 1
ATOM 953 N N . PHE A 1 121 ? 8.924 9.224 1.732 1.00 55.25 121 PHE A N 1
ATOM 954 C CA . PHE A 1 121 ? 8.250 8.008 2.184 1.00 55.25 121 PHE A CA 1
ATOM 955 C C . PHE A 1 121 ? 8.986 7.289 3.341 1.00 55.25 121 PHE A C 1
ATOM 957 O O . PHE A 1 121 ? 8.705 6.136 3.661 1.00 55.25 121 PHE A O 1
ATOM 964 N N . THR A 1 122 ? 9.897 7.982 4.029 1.00 53.69 122 THR A N 1
ATOM 965 C CA . THR A 1 122 ? 10.504 7.553 5.285 1.00 53.69 122 THR A CA 1
ATOM 966 C C . THR A 1 122 ? 9.466 7.647 6.407 1.00 53.69 122 THR A C 1
ATOM 968 O O . THR A 1 122 ? 9.373 8.611 7.165 1.00 53.69 122 THR A O 1
ATOM 971 N N . LEU A 1 123 ? 8.654 6.600 6.549 1.00 57.12 123 LEU A N 1
ATOM 972 C CA . LEU A 1 123 ? 7.794 6.367 7.720 1.00 57.12 123 LEU A CA 1
ATOM 973 C C . LEU A 1 123 ? 8.614 6.000 8.981 1.00 57.12 123 LEU A C 1
ATOM 975 O O . LEU A 1 123 ? 8.099 5.323 9.868 1.00 57.12 123 LEU A O 1
ATOM 979 N N . ASP A 1 124 ? 9.889 6.389 9.038 1.00 49.50 124 ASP A N 1
ATOM 980 C CA . ASP A 1 124 ? 10.882 5.862 9.976 1.00 49.50 124 ASP A CA 1
ATOM 981 C C . ASP A 1 124 ? 11.090 6.709 11.238 1.00 49.50 124 ASP A C 1
ATOM 983 O O . ASP A 1 124 ? 11.606 6.231 12.237 1.00 49.50 124 ASP A O 1
ATOM 987 N N . GLU A 1 125 ? 10.557 7.928 11.302 1.00 46.62 125 GLU A N 1
ATOM 988 C CA . GLU A 1 125 ? 10.610 8.733 12.535 1.00 46.62 125 GLU A CA 1
ATOM 989 C C . GLU A 1 125 ? 9.464 8.389 13.503 1.00 46.62 125 GLU A C 1
ATOM 991 O O . GLU A 1 125 ? 8.721 9.263 13.962 1.00 46.62 125 GLU A O 1
ATOM 996 N N . MET A 1 126 ? 9.272 7.097 13.763 1.00 45.47 126 MET A N 1
ATOM 997 C CA . MET A 1 126 ? 8.284 6.589 14.718 1.00 45.47 126 MET A CA 1
ATOM 998 C C . MET A 1 126 ? 8.904 5.689 15.794 1.00 45.47 126 MET A C 1
ATOM 1000 O O . MET A 1 126 ? 8.203 5.352 16.747 1.00 45.47 126 MET A O 1
ATOM 1004 N N . ASP A 1 127 ? 10.190 5.347 15.674 1.00 40.56 127 ASP A N 1
ATOM 1005 C CA . ASP A 1 127 ? 10.929 4.583 16.676 1.00 40.56 127 ASP A CA 1
ATOM 1006 C C . ASP A 1 127 ? 12.231 5.323 17.024 1.00 40.56 127 ASP A C 1
ATOM 1008 O O . ASP A 1 127 ? 13.221 5.278 16.302 1.00 40.56 127 ASP A O 1
ATOM 1012 N N . VAL A 1 128 ? 12.226 6.086 18.122 1.00 41.12 128 VAL A N 1
ATOM 1013 C CA . VAL A 1 128 ? 13.424 6.778 18.646 1.00 41.12 128 VAL A CA 1
ATOM 1014 C C . VAL A 1 128 ? 14.265 5.779 19.448 1.00 41.12 128 VAL A C 1
ATOM 1016 O O . VAL A 1 128 ? 14.667 6.024 20.583 1.00 41.12 128 VAL A O 1
ATOM 1019 N N . SER A 1 129 ? 14.480 4.586 18.911 1.00 39.28 129 SER A N 1
ATOM 1020 C CA . SER A 1 129 ? 15.236 3.536 19.580 1.00 39.28 129 SER A CA 1
ATOM 1021 C C . SER A 1 129 ? 16.018 2.737 18.556 1.00 39.28 129 SER A C 1
ATOM 1023 O O . SER A 1 129 ? 15.498 1.832 17.929 1.00 39.28 129 SER A O 1
ATOM 1025 N N . MET A 1 130 ? 17.295 3.106 18.469 1.00 38.50 130 MET A N 1
ATOM 1026 C CA . MET A 1 130 ? 18.418 2.248 18.108 1.00 38.50 130 MET A CA 1
ATOM 1027 C C . MET A 1 130 ? 18.315 1.520 16.752 1.00 38.50 130 MET A C 1
ATOM 1029 O O . MET A 1 130 ? 17.737 0.449 16.640 1.00 38.50 130 MET A O 1
ATOM 1033 N N . ASP A 1 131 ? 19.026 2.085 15.773 1.00 41.75 131 ASP A N 1
ATOM 1034 C CA . ASP A 1 131 ? 19.862 1.324 14.836 1.00 41.75 131 ASP A CA 1
ATOM 1035 C C . ASP A 1 131 ? 19.150 0.297 13.938 1.00 41.75 131 ASP A C 1
ATOM 1037 O O . ASP A 1 131 ? 19.321 -0.886 14.170 1.00 41.75 131 ASP A O 1
ATOM 1041 N N . HIS A 1 132 ? 18.419 0.717 12.888 1.00 39.72 132 HIS A N 1
ATOM 1042 C CA . HIS A 1 132 ? 18.083 -0.158 11.746 1.00 39.72 132 HIS A CA 1
ATOM 1043 C C . HIS A 1 132 ? 17.867 0.611 10.420 1.00 39.72 132 HIS A C 1
ATOM 1045 O O . HIS A 1 132 ? 16.804 1.157 10.153 1.00 39.72 132 HIS A O 1
ATOM 1051 N N . SER A 1 133 ? 18.914 0.582 9.593 1.00 42.69 133 SER A N 1
ATOM 1052 C CA . SER A 1 133 ? 18.923 0.205 8.169 1.00 42.69 133 SER A CA 1
ATOM 1053 C C . SER A 1 133 ? 17.970 0.891 7.173 1.00 42.69 133 SER A C 1
ATOM 1055 O O . SER A 1 133 ? 16.811 0.504 7.011 1.00 42.69 133 SER A O 1
ATOM 1057 N N . GLU A 1 134 ? 18.553 1.741 6.319 1.00 48.78 134 GLU A N 1
ATOM 1058 C CA . GLU A 1 134 ? 18.020 2.108 4.993 1.00 48.78 134 GLU A CA 1
ATOM 1059 C C . GLU A 1 134 ? 17.605 0.868 4.151 1.00 48.78 134 GLU A C 1
ATOM 1061 O O . GLU A 1 134 ? 16.738 0.969 3.279 1.00 48.78 134 GLU A O 1
ATOM 1066 N N . ASP A 1 135 ? 18.130 -0.324 4.476 1.00 48.25 135 ASP A N 1
ATOM 1067 C CA . ASP A 1 135 ? 17.791 -1.612 3.854 1.00 48.25 135 ASP A CA 1
ATOM 1068 C C . ASP A 1 135 ? 16.295 -1.973 3.938 1.00 48.25 135 ASP A C 1
ATOM 1070 O O . ASP A 1 135 ? 15.732 -2.496 2.977 1.00 48.25 135 ASP A O 1
ATOM 1074 N N . GLN A 1 136 ? 15.599 -1.664 5.044 1.00 50.47 136 GLN A N 1
ATOM 1075 C CA . GLN A 1 136 ? 14.183 -2.052 5.184 1.00 50.47 136 GLN A CA 1
ATOM 1076 C C . GLN A 1 136 ? 13.251 -1.177 4.325 1.00 50.47 136 GLN A C 1
ATOM 1078 O O . GLN A 1 136 ? 12.150 -1.596 3.954 1.00 50.47 136 GLN A O 1
ATOM 1083 N N . GLN A 1 137 ? 13.668 0.052 4.004 1.00 53.94 137 GLN A N 1
ATOM 1084 C CA . GLN A 1 137 ? 12.922 0.936 3.108 1.00 53.94 137 GLN A CA 1
ATOM 1085 C C . GLN A 1 137 ? 13.012 0.449 1.661 1.00 53.94 137 GLN A C 1
ATOM 1087 O O . GLN A 1 137 ? 11.996 0.447 0.956 1.00 53.94 137 GLN A O 1
ATOM 1092 N N . PHE A 1 138 ? 14.205 0.008 1.254 1.00 55.56 138 PHE A N 1
ATOM 1093 C CA . PHE A 1 138 ? 14.464 -0.525 -0.078 1.00 55.56 138 PHE A CA 1
ATOM 1094 C C . PHE A 1 138 ? 13.584 -1.748 -0.379 1.00 55.56 138 PHE A C 1
ATOM 1096 O O . PHE A 1 138 ? 13.047 -1.874 -1.479 1.00 55.56 138 PHE A O 1
ATOM 1103 N N . ASP A 1 139 ? 13.318 -2.587 0.625 1.00 70.25 139 ASP A N 1
ATOM 1104 C CA . ASP A 1 139 ? 12.458 -3.763 0.465 1.00 70.25 139 ASP A CA 1
ATOM 1105 C C . ASP A 1 139 ? 11.004 -3.423 0.098 1.00 70.25 139 ASP A C 1
ATOM 1107 O O . ASP A 1 139 ? 10.370 -4.139 -0.680 1.00 70.25 139 ASP A O 1
ATOM 1111 N N . ILE A 1 140 ? 10.439 -2.332 0.625 1.00 78.50 140 ILE A N 1
ATOM 1112 C CA . ILE A 1 140 ? 9.013 -2.021 0.425 1.00 78.50 140 ILE A CA 1
ATOM 1113 C C . ILE A 1 140 ? 8.774 -1.350 -0.925 1.00 78.50 140 ILE A C 1
ATOM 1115 O O . ILE A 1 140 ? 7.804 -1.683 -1.611 1.00 78.50 140 ILE A O 1
ATOM 1119 N N . SER A 1 141 ? 9.633 -0.404 -1.313 1.00 80.69 141 SER A N 1
ATOM 1120 C CA . SER A 1 141 ? 9.548 0.234 -2.629 1.00 80.69 141 SER A CA 1
ATOM 1121 C C . SER A 1 141 ? 9.771 -0.795 -3.739 1.00 80.69 141 SER A C 1
ATOM 1123 O O . SER A 1 141 ? 8.956 -0.871 -4.667 1.00 80.69 141 SER A O 1
ATOM 1125 N N . ALA A 1 142 ? 10.752 -1.685 -3.552 1.00 82.00 142 ALA A N 1
ATOM 1126 C CA . ALA A 1 142 ? 11.007 -2.811 -4.438 1.00 82.00 142 ALA A CA 1
ATOM 1127 C C . ALA A 1 142 ? 9.832 -3.795 -4.479 1.00 82.00 142 ALA A C 1
ATOM 1129 O O . ALA A 1 142 ? 9.466 -4.255 -5.562 1.00 82.00 142 ALA A O 1
ATOM 1130 N N . ALA A 1 143 ? 9.184 -4.096 -3.346 1.00 84.69 143 ALA A N 1
ATOM 1131 C CA . ALA A 1 143 ? 7.986 -4.939 -3.317 1.00 84.69 143 ALA A CA 1
ATOM 1132 C C . ALA A 1 143 ? 6.825 -4.313 -4.109 1.00 84.69 143 ALA A C 1
ATOM 1134 O O . ALA A 1 143 ? 6.200 -4.990 -4.930 1.00 84.69 143 ALA A O 1
ATOM 1135 N N . ILE A 1 144 ? 6.572 -3.010 -3.934 1.00 87.88 144 ILE A N 1
ATOM 1136 C CA . ILE A 1 144 ? 5.550 -2.281 -4.701 1.00 87.88 144 ILE A CA 1
ATOM 1137 C C . ILE A 1 144 ? 5.876 -2.333 -6.199 1.00 87.88 144 ILE A C 1
ATOM 1139 O O . ILE A 1 144 ? 5.017 -2.701 -7.003 1.00 87.88 144 ILE A O 1
ATOM 1143 N N . LEU A 1 145 ? 7.112 -2.015 -6.595 1.00 87.69 145 LEU A N 1
ATOM 1144 C CA . LEU A 1 145 ? 7.523 -2.008 -8.002 1.00 87.69 145 LEU A CA 1
ATOM 1145 C C . LEU A 1 145 ? 7.541 -3.404 -8.628 1.00 87.69 145 LEU A C 1
ATOM 1147 O O . LEU A 1 145 ? 7.187 -3.557 -9.799 1.00 87.69 145 LEU A O 1
ATOM 1151 N N . LYS A 1 146 ? 7.893 -4.436 -7.860 1.00 89.75 146 LYS A N 1
ATOM 1152 C CA . LYS A 1 146 ? 7.810 -5.839 -8.276 1.00 89.75 146 LYS A CA 1
ATOM 1153 C C . LYS A 1 146 ? 6.371 -6.221 -8.613 1.00 89.75 146 LYS A C 1
ATOM 1155 O O . LYS A 1 146 ? 6.140 -6.754 -9.700 1.00 89.75 146 LYS A O 1
ATOM 1160 N N . VAL A 1 147 ? 5.418 -5.924 -7.728 1.00 90.06 147 VAL A N 1
ATOM 1161 C CA . VAL A 1 147 ? 3.995 -6.230 -7.943 1.00 90.06 147 VAL A CA 1
ATOM 1162 C C . VAL A 1 147 ? 3.430 -5.416 -9.107 1.00 90.06 147 VAL A C 1
ATOM 1164 O O . VAL A 1 147 ? 2.777 -5.974 -9.987 1.00 90.06 147 VAL A O 1
ATOM 1167 N N . LEU A 1 148 ? 3.753 -4.121 -9.189 1.00 89.25 148 LEU A N 1
ATOM 1168 C CA . LEU A 1 148 ? 3.357 -3.271 -10.316 1.00 89.25 148 LEU A CA 1
ATOM 1169 C C . LEU A 1 148 ? 3.881 -3.799 -11.655 1.00 89.25 148 LEU A C 1
ATOM 1171 O O . LEU A 1 148 ? 3.154 -3.805 -12.647 1.00 89.25 148 LEU A O 1
ATOM 1175 N N . TYR A 1 149 ? 5.135 -4.253 -11.696 1.00 88.50 149 TYR A N 1
ATOM 1176 C CA . TYR A 1 149 ? 5.720 -4.812 -12.909 1.00 88.50 149 TYR A CA 1
ATOM 1177 C C . TYR A 1 149 ? 5.079 -6.152 -13.283 1.00 88.50 149 TYR A C 1
ATOM 1179 O O . TYR A 1 149 ? 4.797 -6.380 -14.458 1.00 88.50 149 TYR A O 1
ATOM 1187 N N . ALA A 1 150 ? 4.802 -7.026 -12.311 1.00 90.50 150 ALA A N 1
ATOM 1188 C CA . ALA A 1 150 ? 4.083 -8.279 -12.554 1.00 90.50 150 ALA A CA 1
ATOM 1189 C C . ALA A 1 150 ? 2.665 -8.026 -13.099 1.00 90.50 150 ALA A C 1
ATOM 1191 O O . ALA A 1 150 ? 2.217 -8.710 -14.018 1.00 90.50 150 ALA A O 1
ATOM 1192 N N . ALA A 1 151 ? 1.998 -6.984 -12.600 1.00 89.00 151 ALA A N 1
ATOM 1193 C CA . ALA A 1 151 ? 0.680 -6.558 -13.052 1.00 89.00 151 ALA A CA 1
ATOM 1194 C C . ALA A 1 151 ? 0.701 -5.686 -14.324 1.00 89.00 151 ALA A C 1
ATOM 1196 O O . ALA A 1 151 ? -0.360 -5.269 -14.788 1.00 89.00 151 ALA A O 1
ATOM 1197 N N . SER A 1 152 ? 1.867 -5.424 -14.928 1.00 86.56 152 SER A N 1
ATOM 1198 C CA . SER A 1 152 ? 1.992 -4.539 -16.099 1.00 86.56 152 SER A CA 1
ATOM 1199 C C . SER A 1 152 ? 1.136 -4.972 -17.293 1.00 86.56 152 SER A C 1
ATOM 1201 O O . SER A 1 152 ? 0.630 -4.120 -18.018 1.00 86.56 152 SER A O 1
ATOM 1203 N N . GLY A 1 153 ? 0.901 -6.278 -17.461 1.00 85.50 153 GLY A N 1
ATOM 1204 C CA . GLY A 1 153 ? 0.020 -6.819 -18.501 1.00 85.50 153 GLY A CA 1
ATOM 1205 C C . GLY A 1 153 ? -1.474 -6.530 -18.294 1.00 85.50 153 GLY A C 1
ATOM 1206 O O . GLY A 1 153 ? -2.256 -6.690 -19.227 1.00 85.50 153 GLY A O 1
ATOM 1207 N N . LEU A 1 154 ? -1.886 -6.107 -17.094 1.00 85.75 154 LEU A N 1
ATOM 1208 C CA . LEU A 1 154 ? -3.268 -5.719 -16.782 1.00 85.75 154 LEU A CA 1
ATOM 1209 C C . LEU A 1 154 ? -3.543 -4.230 -17.037 1.00 85.75 154 LEU A C 1
ATOM 1211 O O . LEU A 1 154 ? -4.713 -3.821 -17.033 1.00 85.75 154 LEU A O 1
ATOM 1215 N N . LEU A 1 155 ? -2.482 -3.440 -17.230 1.00 88.44 155 LEU A N 1
ATOM 1216 C CA . LEU A 1 155 ? -2.543 -1.996 -17.410 1.00 88.44 155 LEU A CA 1
ATOM 1217 C C . LEU A 1 155 ? -2.820 -1.645 -18.873 1.00 88.44 155 LEU A C 1
ATOM 1219 O O . LEU A 1 155 ? -2.273 -2.256 -19.790 1.00 88.44 155 LEU A O 1
ATOM 1223 N N . SER A 1 156 ? -3.656 -0.632 -19.100 1.00 86.00 156 SER A N 1
ATOM 1224 C CA . SER A 1 156 ? -3.991 -0.179 -20.455 1.00 86.00 156 SER A CA 1
ATOM 1225 C C . SER A 1 156 ? -3.024 0.890 -20.971 1.00 86.00 156 SER A C 1
ATOM 1227 O O . SER A 1 156 ? -2.866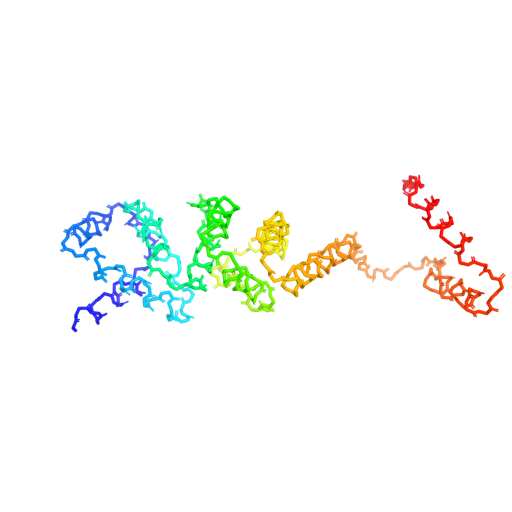 1.049 -22.183 1.00 86.00 156 SER A O 1
ATOM 1229 N N . SER A 1 157 ? -2.387 1.646 -20.074 1.00 88.94 157 SER A N 1
ATOM 1230 C CA . SER A 1 157 ? -1.479 2.740 -20.423 1.00 88.94 157 SER A CA 1
ATOM 1231 C C . SER A 1 157 ? -0.033 2.272 -20.616 1.00 88.94 157 SER A C 1
ATOM 1233 O O . SER A 1 157 ? 0.698 2.020 -19.656 1.00 88.94 157 SER A O 1
ATOM 1235 N N . GLY A 1 158 ? 0.432 2.262 -21.869 1.00 84.06 158 GLY A N 1
ATOM 1236 C CA . GLY A 1 158 ? 1.830 1.947 -22.199 1.00 84.06 158 GLY A CA 1
ATOM 1237 C C . GLY A 1 158 ? 2.852 2.922 -21.595 1.00 84.06 158 GLY A C 1
ATOM 1238 O O . GLY A 1 158 ? 3.980 2.530 -21.300 1.00 84.06 158 GLY A O 1
ATOM 1239 N N . ILE A 1 159 ? 2.459 4.179 -21.347 1.00 86.81 159 ILE A N 1
ATOM 1240 C CA . ILE A 1 159 ? 3.318 5.177 -20.685 1.00 86.81 159 ILE A CA 1
ATOM 1241 C C . ILE A 1 159 ? 3.553 4.789 -19.222 1.00 86.81 159 ILE A C 1
ATOM 1243 O O . ILE A 1 159 ? 4.690 4.836 -18.754 1.00 86.81 159 ILE A O 1
ATOM 1247 N N . LEU A 1 160 ? 2.498 4.365 -18.514 1.00 86.56 160 LEU A N 1
ATOM 1248 C CA . LEU A 1 160 ? 2.613 3.913 -17.125 1.00 86.56 160 LEU A CA 1
ATOM 1249 C C . LEU A 1 160 ? 3.480 2.657 -17.026 1.00 86.56 160 LEU A C 1
ATOM 1251 O O . LEU A 1 160 ? 4.388 2.618 -16.201 1.00 86.56 160 LEU A O 1
ATOM 1255 N N . VAL A 1 161 ? 3.275 1.678 -17.914 1.00 88.81 161 VAL A N 1
ATOM 1256 C CA . VAL A 1 161 ? 4.099 0.458 -17.972 1.00 88.81 161 VAL A CA 1
ATOM 1257 C C . VAL A 1 161 ? 5.581 0.792 -18.171 1.00 88.81 161 VAL A C 1
ATOM 1259 O O . VAL A 1 161 ? 6.437 0.256 -17.468 1.00 88.81 161 VAL A O 1
ATOM 1262 N N . ASN A 1 162 ? 5.896 1.720 -19.079 1.00 88.19 162 ASN A N 1
ATOM 1263 C CA . ASN A 1 162 ? 7.272 2.152 -19.318 1.00 88.19 162 ASN A CA 1
ATOM 1264 C C . ASN A 1 162 ? 7.887 2.863 -18.100 1.00 88.19 162 ASN A C 1
ATOM 1266 O O . ASN A 1 162 ? 9.049 2.636 -17.769 1.00 88.19 162 ASN A O 1
ATOM 1270 N N . ASN A 1 163 ? 7.115 3.705 -17.408 1.00 88.19 163 ASN A N 1
ATOM 1271 C CA . ASN A 1 163 ? 7.595 4.383 -16.205 1.00 88.19 163 ASN A CA 1
ATOM 1272 C C . ASN A 1 163 ? 7.841 3.398 -15.051 1.00 88.19 163 ASN A C 1
ATOM 1274 O O . ASN A 1 163 ? 8.872 3.503 -14.393 1.00 88.19 163 ASN A O 1
ATOM 1278 N N . ILE A 1 164 ? 6.971 2.399 -14.865 1.00 87.56 164 ILE A N 1
ATOM 1279 C CA . ILE A 1 164 ? 7.163 1.315 -13.885 1.00 87.56 164 ILE A CA 1
ATOM 1280 C C . ILE A 1 164 ? 8.433 0.515 -14.210 1.00 87.56 164 ILE A C 1
ATOM 1282 O O . ILE A 1 164 ? 9.247 0.255 -13.325 1.00 87.56 164 ILE A O 1
ATOM 1286 N N . ALA A 1 165 ? 8.640 0.157 -15.483 1.00 87.12 165 ALA A N 1
ATOM 1287 C CA . ALA A 1 165 ? 9.842 -0.553 -15.919 1.00 87.12 165 ALA A CA 1
ATOM 1288 C C . ALA A 1 165 ? 11.121 0.265 -15.664 1.00 87.12 165 ALA A C 1
ATOM 1290 O O . ALA A 1 165 ? 12.117 -0.283 -15.191 1.00 87.12 165 ALA A O 1
ATOM 1291 N N . ARG A 1 166 ? 11.083 1.581 -15.920 1.00 87.31 166 ARG A N 1
ATOM 1292 C CA . ARG A 1 166 ? 12.200 2.494 -15.633 1.00 87.31 166 ARG A CA 1
ATOM 1293 C C . ARG A 1 166 ? 12.487 2.589 -14.135 1.00 87.31 166 ARG A C 1
ATOM 1295 O O . ARG A 1 166 ? 13.646 2.481 -13.747 1.00 87.31 166 ARG A O 1
ATOM 1302 N N . ALA A 1 167 ? 11.455 2.775 -13.312 1.00 85.19 167 ALA A N 1
ATOM 1303 C CA . ALA A 1 167 ? 11.599 2.892 -11.863 1.00 85.19 167 ALA A CA 1
ATOM 1304 C C . ALA A 1 167 ? 12.230 1.625 -11.261 1.00 85.19 167 ALA A C 1
ATOM 1306 O O . ALA A 1 167 ? 13.206 1.716 -10.522 1.00 85.19 167 AL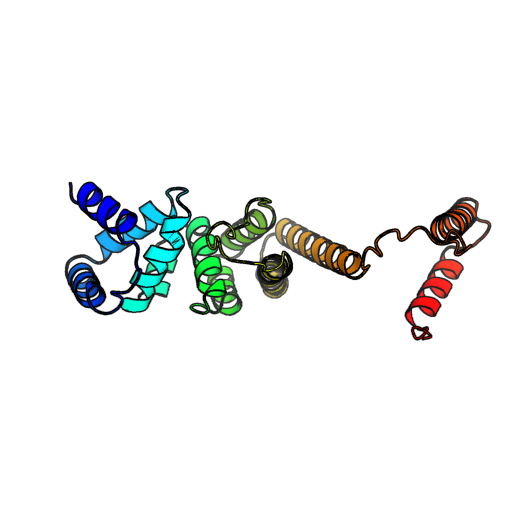A A O 1
ATOM 1307 N N . ARG A 1 168 ? 11.777 0.440 -11.694 1.00 82.19 168 ARG A N 1
ATOM 1308 C CA . ARG A 1 168 ? 12.363 -0.845 -11.286 1.00 82.19 168 ARG A CA 1
ATOM 1309 C C . ARG A 1 168 ? 13.822 -1.011 -11.729 1.00 82.19 168 ARG A C 1
ATOM 1311 O O . ARG A 1 168 ? 14.636 -1.538 -10.978 1.00 82.19 168 ARG A O 1
ATOM 1318 N N . GLY A 1 169 ? 14.157 -0.579 -12.946 1.00 78.44 169 GLY A N 1
ATOM 1319 C CA . GLY A 1 169 ? 15.536 -0.612 -13.443 1.00 78.44 169 GLY A CA 1
ATOM 1320 C C . GLY A 1 169 ? 16.476 0.295 -12.641 1.00 78.44 169 GLY A C 1
ATOM 1321 O O . GLY A 1 169 ? 17.610 -0.093 -12.373 1.00 78.44 169 GLY A O 1
ATOM 1322 N N . SER A 1 170 ? 15.994 1.468 -12.219 1.00 76.94 170 SER A N 1
ATOM 1323 C CA . SER A 1 170 ? 16.760 2.398 -11.381 1.00 76.94 170 SER A CA 1
ATOM 1324 C C . SER A 1 170 ? 17.015 1.848 -9.978 1.00 76.94 170 SER A C 1
ATOM 1326 O O . SER A 1 170 ? 18.118 2.011 -9.468 1.00 76.94 170 SER A O 1
ATOM 1328 N N . GLU A 1 171 ? 16.036 1.180 -9.359 1.00 66.31 171 GLU A N 1
ATOM 1329 C CA . GLU A 1 171 ? 16.243 0.524 -8.059 1.00 66.31 171 GLU A CA 1
ATOM 1330 C C . GLU A 1 171 ? 17.269 -0.607 -8.149 1.00 66.31 171 GLU A C 1
ATOM 1332 O O . GLU A 1 171 ? 18.179 -0.680 -7.327 1.00 66.31 171 GLU A O 1
ATOM 1337 N N . ALA A 1 172 ? 17.175 -1.455 -9.179 1.00 63.09 172 ALA A N 1
ATOM 1338 C CA . ALA A 1 172 ? 18.135 -2.537 -9.382 1.00 63.09 172 ALA A CA 1
ATOM 1339 C C . ALA A 1 172 ? 19.566 -2.013 -9.594 1.00 63.09 172 ALA A C 1
ATOM 1341 O O . ALA A 1 172 ? 20.510 -2.619 -9.099 1.00 63.09 172 ALA A O 1
ATOM 1342 N N . ALA A 1 173 ? 19.734 -0.886 -10.294 1.00 61.66 173 ALA A N 1
ATOM 1343 C CA . ALA A 1 173 ? 21.038 -0.251 -10.478 1.00 61.66 173 ALA A CA 1
ATOM 1344 C C . ALA A 1 173 ? 21.601 0.320 -9.164 1.00 61.66 173 ALA A C 1
ATOM 1346 O O . ALA A 1 173 ? 22.771 0.105 -8.866 1.00 61.66 173 ALA A O 1
ATOM 1347 N N . ASN A 1 174 ? 20.766 0.976 -8.353 1.00 59.81 174 ASN A N 1
ATOM 1348 C CA . ASN A 1 174 ? 21.187 1.536 -7.065 1.00 59.81 174 ASN A CA 1
ATOM 1349 C C . ASN A 1 174 ? 21.559 0.444 -6.041 1.00 59.81 174 ASN A C 1
ATOM 1351 O O . ASN A 1 174 ? 22.502 0.621 -5.280 1.00 59.81 174 ASN A O 1
ATOM 1355 N N . SER A 1 175 ? 20.871 -0.706 -6.051 1.00 56.56 175 SER A N 1
ATOM 1356 C CA . SER A 1 175 ? 21.192 -1.855 -5.182 1.00 56.56 175 SER A CA 1
ATOM 1357 C C . SER A 1 175 ? 22.513 -2.549 -5.526 1.00 56.56 175 SER A C 1
ATOM 1359 O O . SER A 1 175 ? 23.073 -3.262 -4.692 1.00 56.56 175 SER A O 1
ATOM 1361 N N . LEU A 1 176 ? 22.992 -2.409 -6.762 1.00 54.03 176 LEU A N 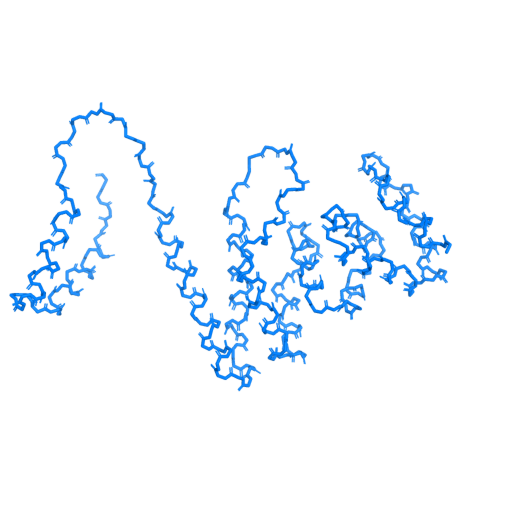1
ATOM 1362 C CA . LEU A 1 176 ? 24.289 -2.948 -7.166 1.00 54.03 176 LEU A CA 1
ATOM 1363 C C . LEU A 1 176 ? 25.439 -2.055 -6.675 1.00 54.03 176 LEU A C 1
ATOM 1365 O O . LEU A 1 176 ? 26.521 -2.570 -6.412 1.00 54.03 176 LEU A O 1
ATOM 1369 N N . ASP A 1 177 ? 25.188 -0.755 -6.500 1.00 49.44 177 ASP A N 1
ATOM 1370 C CA . ASP A 1 177 ? 26.167 0.234 -6.029 1.00 49.44 177 ASP A CA 1
ATOM 1371 C C . ASP A 1 177 ? 26.382 0.150 -4.503 1.00 49.44 177 ASP A C 1
ATOM 1373 O O . ASP A 1 177 ? 27.494 0.318 -4.010 1.00 49.44 177 ASP A O 1
ATOM 1377 N N . SER A 1 178 ? 25.346 -0.224 -3.741 1.00 48.31 178 SER A N 1
ATOM 1378 C CA . SER A 1 178 ? 25.419 -0.392 -2.280 1.00 48.31 178 SER A CA 1
ATOM 1379 C C . SER A 1 178 ? 26.147 -1.660 -1.805 1.00 48.31 178 SER A C 1
ATOM 1381 O O . SER A 1 178 ? 26.434 -1.785 -0.617 1.00 48.31 178 SER A O 1
ATOM 1383 N N . ASN A 1 179 ? 26.507 -2.582 -2.707 1.00 42.59 179 ASN A N 1
ATOM 1384 C CA . ASN A 1 179 ? 27.383 -3.721 -2.388 1.00 42.59 179 ASN A CA 1
ATOM 1385 C C . ASN A 1 179 ? 28.884 -3.387 -2.482 1.00 42.59 179 ASN A C 1
ATOM 1387 O O . ASN A 1 179 ? 29.720 -4.263 -2.253 1.00 42.59 179 ASN A O 1
ATOM 1391 N N . VAL A 1 180 ? 29.249 -2.139 -2.790 1.00 43.72 180 VAL A N 1
ATOM 1392 C CA . VAL A 1 180 ? 30.620 -1.649 -2.627 1.00 43.72 180 VAL A CA 1
ATOM 1393 C C . VAL A 1 180 ? 30.735 -1.068 -1.222 1.00 43.72 180 VAL A C 1
ATOM 1395 O O . VAL A 1 180 ? 30.353 0.071 -0.970 1.00 43.72 180 VAL A O 1
ATOM 1398 N N . THR A 1 181 ? 31.245 -1.860 -0.279 1.00 35.44 181 THR A N 1
ATOM 1399 C CA . THR A 1 181 ? 31.658 -1.363 1.037 1.00 35.44 181 THR A CA 1
ATOM 1400 C C . THR A 1 181 ? 32.604 -0.172 0.851 1.00 35.44 181 THR A C 1
ATOM 1402 O O . THR A 1 181 ? 33.666 -0.337 0.243 1.00 35.44 181 THR A O 1
ATOM 1405 N N . PRO A 1 182 ? 32.293 1.023 1.387 1.00 3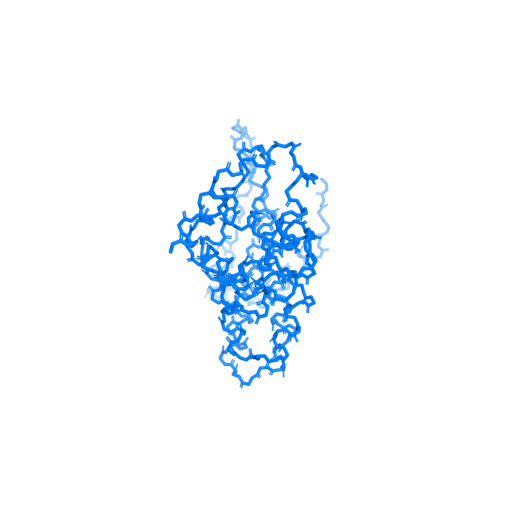6.09 182 PRO A N 1
ATOM 1406 C CA . PRO A 1 182 ? 33.277 2.083 1.500 1.00 36.09 182 PRO A CA 1
ATOM 1407 C C . PRO A 1 182 ? 34.310 1.617 2.524 1.00 36.09 182 PRO A C 1
ATOM 1409 O O . PRO A 1 182 ? 34.063 1.628 3.729 1.00 36.09 182 PRO A O 1
ATOM 1412 N N . ILE A 1 183 ? 35.458 1.142 2.051 1.00 36.22 183 ILE A N 1
ATOM 1413 C CA . ILE A 1 183 ? 36.614 0.946 2.919 1.00 36.22 183 ILE A CA 1
ATOM 1414 C C . ILE A 1 183 ? 36.999 2.347 3.409 1.00 36.22 183 ILE A C 1
ATOM 1416 O O . ILE A 1 183 ? 37.397 3.201 2.615 1.00 36.22 183 ILE A O 1
ATOM 1420 N N . GLU A 1 184 ? 36.812 2.604 4.708 1.00 33.22 184 GLU A N 1
ATOM 1421 C CA . GLU A 1 184 ? 37.343 3.791 5.382 1.00 33.22 184 GLU A CA 1
ATOM 1422 C C . GLU A 1 184 ? 38.820 3.980 5.001 1.00 33.22 184 GLU A C 1
ATOM 1424 O O . GLU A 1 184 ? 39.579 3.006 5.003 1.00 33.22 184 GLU A O 1
ATOM 1429 N N . PRO A 1 185 ? 39.279 5.209 4.708 1.00 34.84 185 PRO A N 1
ATOM 1430 C CA . PRO A 1 185 ? 40.661 5.431 4.335 1.00 34.84 185 PRO A CA 1
ATOM 1431 C C . PRO A 1 185 ? 41.536 5.356 5.592 1.00 34.84 185 PRO A C 1
ATOM 1433 O O . PRO A 1 185 ? 41.892 6.372 6.191 1.00 34.84 185 PRO A O 1
ATOM 1436 N N . SER A 1 186 ? 41.929 4.148 5.995 1.00 32.06 186 SER A N 1
ATOM 1437 C CA . SER A 1 186 ? 43.123 3.981 6.812 1.00 32.06 186 SER A CA 1
ATOM 1438 C C . SER A 1 186 ? 44.322 4.319 5.932 1.00 32.06 186 SER A C 1
ATOM 1440 O O . SER A 1 186 ? 44.661 3.583 5.007 1.00 32.06 186 SER A O 1
ATOM 1442 N N . LEU A 1 187 ? 44.939 5.468 6.211 1.00 46.47 187 LEU A N 1
ATOM 1443 C CA . LEU A 1 187 ? 46.224 5.894 5.667 1.00 46.47 187 LEU A CA 1
ATOM 1444 C C . LEU A 1 187 ? 47.278 4.807 5.900 1.00 46.47 187 LEU A C 1
ATOM 1446 O O . LEU A 1 187 ? 47.929 4.797 6.940 1.00 46.47 187 LEU A O 1
ATOM 1450 N N . GLN A 1 188 ? 47.461 3.913 4.935 1.00 35.09 188 GLN A N 1
ATOM 1451 C CA . GLN A 1 188 ? 48.645 3.075 4.832 1.00 35.09 188 GLN A CA 1
ATOM 1452 C C . GLN A 1 188 ? 48.850 2.668 3.375 1.00 35.09 188 GLN A C 1
ATOM 1454 O O . GLN A 1 188 ? 48.083 1.903 2.806 1.00 35.09 188 GLN A O 1
ATOM 1459 N N . GLU A 1 189 ? 49.889 3.268 2.797 1.00 45.91 189 GLU A N 1
ATOM 1460 C CA . GLU A 1 189 ? 50.678 2.837 1.642 1.00 45.91 189 GLU A CA 1
ATOM 1461 C C . GLU A 1 189 ? 50.366 1.428 1.106 1.00 45.91 189 GLU A C 1
ATOM 1463 O O . GLU A 1 189 ? 51.124 0.482 1.312 1.00 45.91 189 GLU A O 1
ATOM 1468 N N . PHE A 1 190 ? 49.317 1.320 0.295 1.00 35.78 190 PHE A N 1
ATOM 1469 C CA . PHE A 1 190 ? 49.257 0.342 -0.778 1.00 35.78 190 PHE A CA 1
ATOM 1470 C C . PHE A 1 190 ? 49.193 1.095 -2.099 1.00 35.78 190 PHE A C 1
ATOM 1472 O O . PHE A 1 190 ? 48.295 1.874 -2.403 1.00 35.78 190 PHE A O 1
ATOM 1479 N N . LYS A 1 191 ? 50.259 0.903 -2.865 1.00 48.94 191 LYS A N 1
ATOM 1480 C CA . LYS A 1 191 ? 50.449 1.373 -4.228 1.00 48.94 191 LYS A CA 1
ATOM 1481 C C . LYS A 1 191 ? 49.535 0.547 -5.135 1.00 48.94 191 LYS A C 1
ATOM 1483 O O . LYS A 1 191 ? 50.009 -0.352 -5.822 1.00 48.94 191 LYS A O 1
ATOM 1488 N N . GLU A 1 192 ? 48.235 0.797 -5.078 1.00 46.62 192 GLU A N 1
ATOM 1489 C CA . GLU A 1 192 ? 47.243 0.062 -5.858 1.00 46.62 192 GLU A CA 1
ATOM 1490 C C . GLU A 1 192 ? 46.908 0.800 -7.148 1.00 46.62 192 GLU A C 1
ATOM 1492 O O . GLU A 1 192 ? 46.830 2.025 -7.212 1.00 46.62 192 GLU A O 1
ATOM 1497 N N . ILE A 1 193 ? 46.822 0.014 -8.215 1.00 53.72 193 ILE A N 1
ATOM 1498 C CA . ILE A 1 193 ? 46.492 0.439 -9.567 1.00 53.72 193 ILE A CA 1
ATOM 1499 C C . ILE A 1 193 ? 45.227 1.283 -9.489 1.00 53.72 193 ILE A C 1
ATOM 1501 O O . ILE A 1 193 ? 44.192 0.793 -9.063 1.00 53.72 193 ILE A O 1
ATOM 1505 N N . ASP A 1 194 ? 45.334 2.542 -9.896 1.00 72.12 194 ASP A N 1
ATOM 1506 C CA . ASP A 1 194 ? 44.214 3.463 -10.049 1.00 72.12 194 ASP A CA 1
ATOM 1507 C C 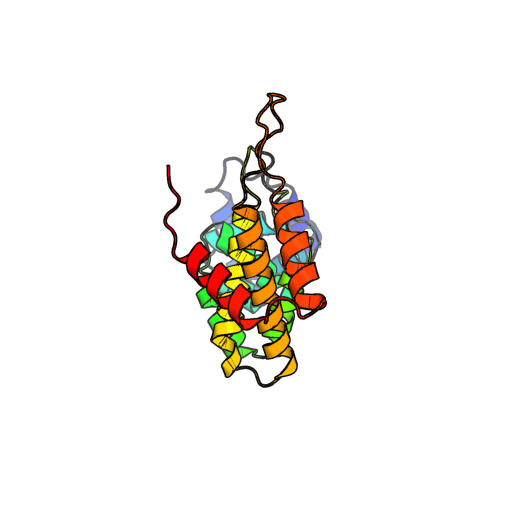. ASP A 1 194 ? 43.272 2.881 -11.120 1.00 72.12 194 ASP A C 1
ATOM 1509 O O . ASP A 1 194 ? 43.455 3.085 -12.327 1.00 72.12 194 ASP A O 1
ATOM 1513 N N . VAL A 1 195 ? 42.355 2.015 -10.673 1.00 67.62 195 VAL A N 1
ATOM 1514 C CA . VAL A 1 195 ? 41.419 1.263 -11.517 1.00 67.62 195 VAL A CA 1
ATOM 1515 C C . VAL A 1 195 ? 40.539 2.240 -12.282 1.00 67.62 195 VAL A C 1
ATOM 1517 O O . VAL A 1 195 ? 40.254 1.998 -13.453 1.00 67.62 195 VAL A O 1
ATOM 1520 N N . ASP A 1 196 ? 40.217 3.384 -11.681 1.00 70.69 196 ASP A N 1
ATOM 1521 C CA . ASP A 1 196 ? 39.466 4.462 -12.317 1.00 70.69 196 ASP A CA 1
ATOM 1522 C C . ASP A 1 196 ? 40.242 5.052 -13.494 1.00 70.69 196 ASP A C 1
ATOM 1524 O O . ASP A 1 196 ? 39.715 5.194 -14.602 1.00 70.69 196 ASP A O 1
ATOM 1528 N N . LYS A 1 197 ? 41.542 5.307 -13.316 1.00 73.31 197 LYS A N 1
ATOM 1529 C CA . LYS A 1 197 ? 42.408 5.754 -14.412 1.00 73.31 197 LYS A CA 1
ATOM 1530 C C . LYS A 1 197 ? 42.591 4.684 -15.487 1.00 73.31 197 LYS A C 1
ATOM 1532 O O . LYS A 1 197 ? 42.631 5.020 -16.673 1.00 73.31 197 LYS A O 1
ATOM 1537 N N . ALA A 1 198 ? 42.680 3.409 -15.113 1.00 69.75 198 ALA A N 1
ATOM 1538 C CA . ALA A 1 198 ? 42.766 2.303 -16.066 1.00 69.75 198 ALA A CA 1
ATOM 1539 C C . ALA A 1 198 ? 41.463 2.135 -16.871 1.00 69.75 198 ALA A C 1
ATOM 1541 O O . ALA A 1 198 ? 41.516 1.993 -18.095 1.00 69.75 198 ALA A O 1
ATOM 1542 N N . ALA A 1 199 ? 40.304 2.217 -16.214 1.00 74.69 199 ALA A N 1
ATOM 1543 C CA . ALA A 1 199 ? 38.991 2.162 -16.844 1.00 74.69 199 ALA A CA 1
ATOM 1544 C C . ALA A 1 199 ? 38.800 3.335 -17.812 1.00 74.69 199 ALA A C 1
ATOM 1546 O O . ALA A 1 199 ? 38.416 3.132 -18.966 1.00 74.69 199 ALA A O 1
ATOM 1547 N N . ASN A 1 200 ? 39.169 4.549 -17.392 1.00 76.81 200 ASN A N 1
ATOM 1548 C CA . ASN A 1 200 ? 39.052 5.742 -18.226 1.00 76.81 200 ASN A CA 1
ATOM 1549 C C . ASN A 1 200 ? 39.912 5.650 -19.503 1.00 76.81 200 ASN A C 1
ATOM 1551 O O . ASN A 1 200 ? 39.454 6.001 -20.590 1.00 76.81 200 ASN A O 1
ATOM 1555 N N . LEU A 1 201 ? 41.120 5.076 -19.415 1.00 78.62 201 LEU A N 1
ATOM 1556 C CA . LEU A 1 201 ? 41.967 4.815 -20.586 1.00 78.62 201 LEU A CA 1
ATOM 1557 C C . LEU A 1 201 ? 41.342 3.805 -21.562 1.00 78.62 201 LEU A C 1
ATOM 1559 O O . LEU A 1 201 ? 41.497 3.947 -22.776 1.00 78.62 201 LEU A O 1
ATOM 1563 N N . TYR A 1 202 ? 40.633 2.789 -21.063 1.00 76.00 202 TYR A N 1
ATOM 1564 C CA . TYR A 1 202 ? 39.929 1.838 -21.925 1.00 76.00 202 TYR A CA 1
ATOM 1565 C C . TYR A 1 202 ? 38.741 2.484 -22.639 1.00 76.00 202 TYR A C 1
ATOM 1567 O O . TYR A 1 202 ? 38.572 2.259 -23.840 1.00 76.00 202 TYR A O 1
ATOM 1575 N N . PHE A 1 203 ? 37.969 3.333 -21.955 1.00 82.25 203 PHE A N 1
ATOM 1576 C CA . PHE A 1 203 ? 36.880 4.077 -22.589 1.00 82.25 203 PHE A CA 1
ATOM 1577 C C . PHE A 1 203 ? 37.396 5.028 -23.671 1.00 82.25 203 PHE A C 1
ATOM 1579 O O . PHE A 1 203 ? 36.859 5.031 -24.780 1.00 82.25 203 PHE A O 1
ATOM 1586 N N . GLU A 1 204 ? 38.478 5.767 -23.412 1.00 85.56 204 GLU A N 1
ATOM 1587 C CA . GLU A 1 204 ? 39.088 6.636 -24.423 1.00 85.56 204 GLU A CA 1
ATOM 1588 C C . GLU A 1 204 ? 39.530 5.866 -25.673 1.00 85.56 204 GLU A C 1
ATOM 1590 O O . GLU A 1 204 ? 39.303 6.331 -26.790 1.00 85.56 204 GLU A O 1
ATOM 1595 N N . ARG A 1 205 ? 40.112 4.670 -25.516 1.00 80.69 205 ARG A N 1
ATOM 1596 C CA . ARG A 1 205 ? 40.522 3.822 -26.651 1.00 80.69 205 ARG A CA 1
ATOM 1597 C C . ARG A 1 205 ? 39.342 3.348 -27.492 1.00 80.69 205 ARG A C 1
ATOM 1599 O O . ARG A 1 205 ? 39.454 3.284 -28.715 1.00 80.69 205 ARG A O 1
ATOM 1606 N N . VAL A 1 206 ? 38.204 3.051 -26.865 1.00 85.25 206 VAL A N 1
ATOM 1607 C CA . VAL A 1 206 ? 36.972 2.699 -27.589 1.00 85.25 206 VAL A CA 1
ATOM 1608 C C . VAL A 1 206 ? 36.430 3.903 -28.353 1.00 85.25 206 VAL A C 1
ATOM 1610 O O . VAL A 1 206 ? 36.116 3.782 -29.535 1.00 85.25 206 VAL A O 1
ATOM 1613 N N . TYR A 1 207 ? 36.380 5.080 -27.722 1.00 82.88 207 TYR A N 1
ATOM 1614 C CA . TYR A 1 207 ? 35.922 6.310 -28.377 1.00 82.88 207 TYR A CA 1
ATOM 1615 C C . TYR A 1 207 ? 36.828 6.747 -29.531 1.00 82.88 207 TYR A C 1
ATOM 1617 O O . TYR A 1 207 ? 36.339 7.249 -30.542 1.00 82.88 207 TYR A O 1
ATOM 1625 N N . ARG A 1 208 ? 38.140 6.518 -29.414 1.00 87.00 208 ARG A N 1
ATOM 1626 C CA . ARG A 1 208 ? 39.113 6.734 -30.497 1.00 87.00 208 ARG A CA 1
ATOM 1627 C C . ARG A 1 208 ? 39.031 5.676 -31.605 1.00 87.00 208 ARG A C 1
ATOM 1629 O O . ARG A 1 208 ? 39.691 5.832 -32.627 1.00 87.00 208 ARG A O 1
ATOM 1636 N N . GLY A 1 209 ? 38.233 4.621 -31.424 1.00 79.88 209 GLY A N 1
ATOM 1637 C CA . GLY A 1 209 ? 38.091 3.514 -32.373 1.00 79.88 209 GLY A CA 1
ATOM 1638 C C . GLY A 1 209 ? 39.279 2.547 -32.393 1.00 79.88 209 GLY A C 1
ATOM 1639 O O . GLY A 1 209 ? 39.349 1.690 -33.269 1.00 79.88 209 GLY A O 1
ATOM 1640 N N . GLU A 1 210 ? 40.206 2.664 -31.440 1.00 81.00 210 GLU A N 1
ATOM 1641 C CA . GLU A 1 210 ? 41.391 1.804 -31.321 1.00 81.00 210 GLU A CA 1
ATOM 1642 C C . GLU A 1 210 ? 41.024 0.400 -30.822 1.00 81.00 210 GLU A C 1
ATOM 1644 O O . GLU A 1 210 ? 41.712 -0.575 -31.122 1.00 81.00 210 GLU A O 1
ATOM 1649 N N . VAL A 1 211 ? 39.917 0.287 -30.080 1.00 81.25 211 VAL A N 1
ATOM 1650 C CA . VAL A 1 211 ? 39.359 -0.984 -29.611 1.00 81.25 211 VAL A CA 1
ATOM 1651 C C . VAL A 1 211 ? 37.881 -1.052 -30.001 1.00 81.25 211 VAL A C 1
ATOM 1653 O O . VAL A 1 211 ? 37.115 -0.159 -29.636 1.00 81.25 211 VAL A O 1
ATOM 1656 N N . PRO A 1 212 ? 37.433 -2.099 -30.717 1.00 86.06 212 PRO A N 1
ATOM 1657 C CA . PRO A 1 212 ? 36.024 -2.244 -31.041 1.00 86.06 212 PRO A CA 1
ATOM 1658 C C . PRO A 1 212 ? 35.219 -2.568 -29.781 1.00 86.06 212 PRO A C 1
ATOM 1660 O O . PRO A 1 212 ? 35.658 -3.333 -28.919 1.00 86.06 212 PRO A O 1
ATOM 1663 N N . VAL A 1 213 ? 34.001 -2.029 -29.710 1.00 81.06 213 VAL A N 1
ATOM 1664 C CA . VAL A 1 213 ? 33.083 -2.183 -28.566 1.00 81.06 213 VAL A CA 1
ATOM 1665 C C . VAL A 1 213 ? 32.907 -3.653 -28.172 1.00 81.06 213 VAL A C 1
ATOM 1667 O O . VAL A 1 213 ? 32.907 -3.985 -26.989 1.00 81.06 213 VAL A O 1
ATOM 1670 N N . GLN A 1 214 ? 32.852 -4.553 -29.159 1.00 81.62 214 GLN A N 1
ATOM 1671 C CA . GLN A 1 214 ? 32.672 -5.985 -28.929 1.00 81.62 214 GLN A CA 1
ATOM 1672 C C . GLN A 1 214 ? 33.798 -6.615 -28.094 1.00 81.62 214 GLN A C 1
ATOM 1674 O O . GLN A 1 214 ? 33.550 -7.524 -27.305 1.00 81.62 214 GLN A O 1
ATOM 1679 N N . THR A 1 215 ? 35.027 -6.113 -28.223 1.00 83.25 215 THR A N 1
ATOM 1680 C CA . THR A 1 215 ? 36.172 -6.588 -27.438 1.00 83.25 215 THR A CA 1
ATOM 1681 C C . THR A 1 215 ? 36.034 -6.204 -25.968 1.00 83.25 215 THR A C 1
ATOM 1683 O O . THR A 1 215 ? 36.337 -7.017 -25.097 1.00 83.25 215 THR A O 1
ATOM 1686 N N . VAL A 1 216 ? 35.525 -5.004 -25.677 1.00 80.38 216 VAL A N 1
ATOM 1687 C CA . VAL A 1 216 ? 35.285 -4.558 -24.294 1.00 80.38 216 VAL A CA 1
ATOM 1688 C C . VAL A 1 216 ? 34.113 -5.310 -23.669 1.00 80.38 216 VAL A C 1
ATOM 1690 O O . VAL A 1 216 ? 34.209 -5.740 -22.525 1.00 80.38 216 VAL A O 1
ATOM 1693 N N . VAL A 1 217 ? 33.049 -5.565 -24.434 1.00 83.25 217 VAL A N 1
ATOM 1694 C CA . VAL A 1 217 ? 31.916 -6.388 -23.975 1.00 83.25 217 VAL A CA 1
ATOM 1695 C C . VAL A 1 217 ? 32.372 -7.803 -23.599 1.00 83.25 217 VAL A C 1
ATOM 1697 O O . VAL A 1 217 ? 32.001 -8.302 -22.538 1.00 83.25 217 VAL A O 1
ATOM 1700 N N . ASN A 1 218 ? 33.228 -8.425 -24.415 1.00 83.25 218 ASN A N 1
ATOM 1701 C CA . ASN A 1 218 ? 33.779 -9.749 -24.115 1.00 83.25 218 ASN A CA 1
ATOM 1702 C C . ASN A 1 218 ? 34.690 -9.734 -22.874 1.00 83.25 218 ASN A C 1
ATOM 1704 O O . ASN A 1 218 ? 34.650 -10.669 -22.078 1.00 83.25 218 ASN A O 1
ATOM 1708 N N . MET A 1 219 ? 35.486 -8.677 -22.683 1.00 82.75 219 MET A N 1
ATOM 1709 C CA . MET A 1 219 ? 36.328 -8.508 -21.491 1.00 82.75 219 MET A CA 1
ATOM 1710 C C . MET A 1 219 ? 35.485 -8.387 -20.213 1.00 82.75 219 MET A C 1
ATOM 1712 O O . MET A 1 219 ? 35.752 -9.074 -19.231 1.00 82.75 219 MET A O 1
ATOM 1716 N N . LEU A 1 220 ? 34.430 -7.569 -20.236 1.00 83.12 220 LEU A N 1
ATOM 1717 C CA . LEU A 1 220 ? 33.515 -7.409 -19.101 1.00 83.12 220 LEU A CA 1
ATOM 1718 C C . LEU A 1 220 ? 32.760 -8.709 -18.786 1.00 83.12 220 LEU A C 1
ATOM 1720 O O . LEU A 1 220 ? 32.577 -9.047 -17.619 1.00 83.12 220 LEU A O 1
ATOM 1724 N N . GLN A 1 221 ? 32.376 -9.481 -19.811 1.00 80.94 221 GLN A N 1
ATOM 1725 C CA . GLN A 1 221 ? 31.804 -10.818 -19.618 1.00 80.94 221 GLN A CA 1
ATOM 1726 C C . GLN A 1 221 ? 32.780 -11.784 -18.939 1.00 80.94 221 GLN A C 1
ATOM 1728 O O . GLN A 1 221 ? 32.347 -12.582 -18.112 1.00 80.94 221 GLN A O 1
ATOM 1733 N N . GLN A 1 222 ? 34.075 -11.707 -19.254 1.00 79.38 222 GLN A N 1
ATOM 1734 C CA . GLN A 1 222 ? 35.095 -12.531 -18.600 1.00 79.38 222 GLN A CA 1
ATOM 1735 C C . GLN A 1 222 ? 35.314 -12.128 -17.139 1.00 79.38 222 GLN A C 1
ATOM 1737 O O . GLN A 1 222 ? 35.415 -13.009 -16.290 1.00 79.38 222 GLN A O 1
ATOM 1742 N N . PHE A 1 223 ? 35.316 -10.831 -16.815 1.00 78.06 223 PHE A N 1
ATOM 1743 C CA . PHE A 1 223 ? 35.394 -10.387 -15.418 1.00 78.06 223 PHE A CA 1
ATOM 1744 C C . PHE A 1 223 ? 34.178 -10.807 -14.596 1.00 78.06 223 PHE A C 1
ATOM 1746 O O . PHE A 1 223 ? 34.342 -11.236 -13.461 1.00 78.06 223 PHE A O 1
ATOM 1753 N N . ASN A 1 224 ? 32.983 -10.794 -15.187 1.00 77.75 224 ASN A N 1
ATOM 1754 C CA . ASN A 1 224 ? 31.775 -11.293 -14.527 1.00 77.75 224 ASN A CA 1
ATOM 1755 C C . ASN A 1 224 ? 31.819 -12.813 -14.244 1.00 77.75 224 ASN A C 1
ATOM 1757 O O . ASN A 1 224 ? 31.108 -13.314 -13.381 1.00 77.75 224 ASN A O 1
ATOM 1761 N N . GLN A 1 225 ? 32.643 -13.570 -14.975 1.00 75.06 225 GLN A N 1
ATOM 1762 C CA . GLN A 1 225 ? 32.795 -15.022 -14.806 1.00 75.06 225 GLN A CA 1
ATOM 1763 C C . GLN A 1 225 ? 34.008 -15.414 -13.952 1.00 75.06 225 GLN A C 1
ATOM 1765 O O . GLN A 1 225 ? 34.171 -16.593 -13.633 1.00 75.06 225 GLN A O 1
ATOM 1770 N N . SER A 1 226 ? 34.870 -14.460 -13.592 1.00 61.97 226 SER A N 1
ATOM 1771 C CA . SER A 1 226 ? 36.056 -14.740 -12.789 1.00 61.97 226 SER A CA 1
ATOM 1772 C C . SER A 1 226 ? 35.662 -14.858 -11.311 1.00 61.97 226 SER A C 1
ATOM 1774 O O . SER A 1 226 ? 35.044 -13.932 -10.785 1.00 61.97 226 SER A O 1
ATOM 1776 N N . PRO A 1 227 ? 36.003 -15.956 -10.606 1.00 55.09 227 PRO A N 1
ATOM 1777 C CA . PRO A 1 227 ? 35.773 -16.038 -9.169 1.00 55.09 227 PRO A CA 1
ATOM 1778 C C . PRO A 1 227 ? 36.627 -14.985 -8.455 1.00 55.09 227 PRO A C 1
ATOM 1780 O O . PRO A 1 227 ? 37.781 -14.765 -8.831 1.00 55.09 227 PRO A O 1
ATOM 1783 N N . ALA A 1 228 ? 36.056 -14.342 -7.432 1.00 49.12 228 ALA A N 1
ATOM 1784 C CA . ALA A 1 228 ? 36.789 -13.455 -6.540 1.00 49.12 228 ALA A CA 1
ATOM 1785 C C . ALA A 1 228 ? 37.907 -14.269 -5.872 1.00 49.12 228 ALA A C 1
ATOM 1787 O O . ALA A 1 228 ? 37.647 -15.103 -5.004 1.00 49.12 228 ALA A O 1
ATOM 1788 N N . ASN A 1 229 ? 39.141 -14.102 -6.347 1.00 42.41 229 ASN A N 1
ATOM 1789 C CA . ASN A 1 229 ? 40.302 -14.681 -5.686 1.00 42.41 229 ASN A CA 1
ATOM 1790 C C . ASN A 1 229 ? 40.424 -14.048 -4.294 1.00 42.41 229 ASN A C 1
ATOM 1792 O O . ASN A 1 229 ? 40.280 -12.833 -4.161 1.00 42.41 229 ASN A O 1
ATOM 1796 N N . SER A 1 230 ? 40.631 -14.918 -3.302 1.00 35.31 230 SER A N 1
ATOM 1797 C CA . SER A 1 230 ? 40.846 -14.617 -1.881 1.00 35.31 230 SER A CA 1
ATOM 1798 C C . SER A 1 230 ? 41.985 -13.642 -1.613 1.00 35.31 230 SER A C 1
ATOM 1800 O O . SER A 1 230 ? 42.957 -13.644 -2.402 1.00 35.31 230 SER A O 1
#

Foldseek 3Di:
DVLVVVVCVLVVPPVDPPLPPCLVVLLVVCVVPVPVVLVSLQVLLVPPDLSSLVSSLSSCVSNVCLVVSLVVHDLLSSLLSQLSCVVVVNHDSLVVLLVCCLVPPPVNLVSLLVCLVPPPSCSPVPDPDDDDDPPVVLVSNLSSLVSSQVCLVVHPDPVSNVSSVVSNVVSVVVVVVVVPPPPDDPPDDDPDDPVVVVVVVVVVCCVVVVDPPVVVVVVVVVVVVDPDDD

Sequence (230 aa):
MLSLVLRPQFSQVQFTTEEEAIAPLWSKLWSLNAEMLKMEMVNLLSSNDRSAYGQVLQVCRGLKVLHTVLNSMPSKVALKFAVSASRKGSLNLEKWLEEEISIHRDSFASVCLSLTEERHFTLDEMDVSMDHSEDQQFDISAAILKVLYAASGLLSSGILVNNIARARGSEAANSLDSNVTPIEPSLQEFKEIDVDKAANLYFERVYRGEVPVQTVVNMLQQFNQSPANS

Organism: Ceratodon purpureus (NCBI:txid3225)

InterPro domains:
  IPR032194 CCR4-NOT transcription complex subunit 1, HEAT repeat [PF16418] (25-124)
  IPR038535 CCR4-NOT subunit 1, TTP binding domain superfamily [G3DSA:1.25.40.840] (177-230)
  IPR040398 CCR4-NOT transcription complex subunit 1 [PTHR13162] (25-229)